Protein AF-A0A950SFK9-F1 (afdb_monomer)

Nearest PDB structures (foldseek):
  6xyn-assembly1_A-2  TM=4.451E-01  e=4.853E-01  Escherichia coli
  6yue-assembly1_A-2  TM=4.726E-01  e=2.333E+00  Escherichia coli K-12
  5jef-assembly1_A  TM=4.553E-01  e=2.582E+00  Escherichia coli K-12
  2jaa-assembly1_B  TM=2.372E-01  e=2.454E+00  Shigella flexneri
  5jeq-assembly1_A-2  TM=3.665E-01  e=7.869E+00  Escherichia coli

Solvent-accessible surface area (backbone atoms only — not comparable to full-atom values): 12191 Å² total; per-residue (Å²): 132,84,81,75,65,48,72,81,29,47,80,84,72,48,56,66,72,60,46,52,52,51,54,52,53,49,49,53,54,44,56,48,54,46,57,42,60,50,72,54,76,66,69,43,50,74,67,55,57,74,72,48,59,65,69,59,51,50,50,40,51,32,45,47,49,58,64,30,78,61,60,97,84,88,42,77,53,30,59,62,58,54,45,47,62,54,45,38,63,32,59,18,78,44,68,45,76,56,96,87,41,80,41,67,37,16,56,57,47,76,52,59,52,52,41,53,53,38,50,55,56,52,58,71,46,44,66,47,59,74,44,88,50,60,70,61,35,66,76,40,50,67,60,50,52,52,44,52,55,46,38,52,50,42,49,53,51,42,49,56,50,52,52,50,48,50,61,70,71,47,63,82,73,74,73,72,77,68,77,74,62,82,82,76,78,74,84,79,80,79,77,80,84,78,82,87,76,84,85,89,90,134

Structure (mmCIF, N/CA/C/O backbone):
data_AF-A0A950SFK9-F1
#
_entry.id   AF-A0A950SFK9-F1
#
loop_
_atom_site.group_PDB
_atom_site.id
_atom_site.type_symbol
_atom_site.label_atom_id
_atom_site.label_alt_id
_atom_site.label_comp_id
_atom_site.label_asym_id
_atom_site.label_entity_id
_atom_site.label_seq_id
_atom_site.pdbx_PDB_ins_code
_atom_site.Cartn_x
_atom_site.Cartn_y
_atom_site.Cartn_z
_atom_site.occupancy
_atom_site.B_iso_or_equiv
_atom_site.auth_seq_id
_atom_site.auth_comp_id
_atom_site.auth_asym_id
_atom_site.auth_atom_id
_atom_site.pdbx_PDB_model_num
ATOM 1 N N . MET A 1 1 ? -1.444 -24.651 -23.518 1.00 35.50 1 MET A N 1
ATOM 2 C CA . MET A 1 1 ? -0.022 -24.310 -23.717 1.00 35.50 1 MET A CA 1
ATOM 3 C C . MET A 1 1 ? 0.530 -23.923 -22.363 1.00 35.50 1 MET A C 1
ATOM 5 O O . MET A 1 1 ? -0.080 -23.099 -21.696 1.00 35.50 1 MET A O 1
ATOM 9 N N . SER A 1 2 ? 1.569 -24.610 -21.904 1.00 35.78 2 SER A N 1
ATOM 10 C CA . SER A 1 2 ? 2.204 -24.364 -20.610 1.00 35.78 2 SER A CA 1
ATOM 11 C C . SER A 1 2 ? 2.897 -23.005 -20.677 1.00 35.78 2 SER A C 1
ATOM 13 O O . SER A 1 2 ? 3.821 -22.844 -21.467 1.00 35.78 2 SER A O 1
ATOM 15 N N . VAL A 1 3 ? 2.432 -22.028 -19.898 1.00 46.56 3 VAL A N 1
ATOM 16 C CA . VAL A 1 3 ? 3.139 -20.754 -19.725 1.00 46.56 3 VAL A CA 1
ATOM 17 C C . VAL A 1 3 ? 4.444 -21.091 -19.010 1.00 46.56 3 VAL A C 1
ATOM 19 O O . VAL A 1 3 ? 4.451 -21.369 -17.812 1.00 46.56 3 VAL A O 1
ATOM 22 N N . THR A 1 4 ? 5.543 -21.188 -19.754 1.00 52.56 4 THR A N 1
ATOM 23 C CA . THR A 1 4 ? 6.879 -21.288 -19.171 1.00 52.56 4 THR A CA 1
ATOM 24 C C . THR A 1 4 ?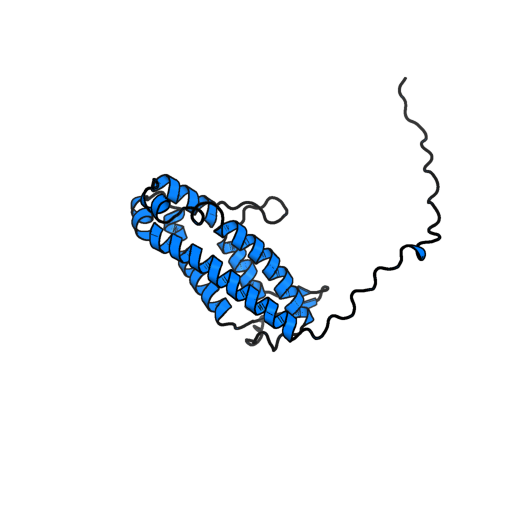 7.146 -19.970 -18.463 1.00 52.56 4 THR A C 1
ATOM 26 O O . THR A 1 4 ? 7.386 -18.963 -19.125 1.00 52.56 4 THR A O 1
ATOM 29 N N . GLN A 1 5 ? 7.040 -19.965 -17.132 1.00 55.66 5 GLN A N 1
ATOM 30 C CA . GLN A 1 5 ? 7.456 -18.826 -16.318 1.00 55.66 5 GLN A CA 1
ATOM 31 C C . GLN A 1 5 ? 8.885 -18.450 -16.712 1.00 55.66 5 GLN A C 1
ATOM 33 O O . GLN A 1 5 ? 9.773 -19.304 -16.721 1.00 55.66 5 GLN A O 1
ATOM 38 N N . SER A 1 6 ? 9.092 -17.185 -17.075 1.00 64.94 6 SER A N 1
ATOM 39 C CA . SER A 1 6 ? 10.420 -16.653 -17.371 1.00 64.94 6 SER A CA 1
ATOM 40 C C . SER A 1 6 ? 11.331 -16.842 -16.158 1.00 64.94 6 SER A C 1
ATOM 42 O O . SER A 1 6 ? 10.899 -16.604 -15.022 1.00 64.94 6 SER A O 1
ATOM 44 N N . GLU A 1 7 ? 12.580 -17.255 -16.390 1.00 74.25 7 GLU A N 1
ATOM 45 C CA . GLU A 1 7 ? 13.568 -17.398 -15.319 1.00 74.25 7 GLU A CA 1
ATOM 46 C C . GLU A 1 7 ? 13.683 -16.092 -14.511 1.00 74.25 7 GLU A C 1
ATOM 48 O O . GLU A 1 7 ? 13.577 -15.008 -15.095 1.00 74.25 7 GLU A O 1
ATOM 53 N N . PRO A 1 8 ? 13.858 -16.159 -13.177 1.00 76.94 8 PRO A N 1
ATOM 54 C CA . PRO A 1 8 ? 14.028 -14.968 -12.357 1.00 76.94 8 PRO A CA 1
ATOM 55 C C . PRO A 1 8 ? 15.239 -14.157 -12.818 1.00 76.94 8 PRO A C 1
ATOM 57 O O . PRO A 1 8 ? 16.358 -14.661 -12.855 1.00 76.94 8 PRO A O 1
ATOM 60 N N . GLN A 1 9 ? 15.003 -12.888 -13.120 1.00 76.69 9 GLN A N 1
ATOM 61 C CA . GLN A 1 9 ? 15.996 -11.939 -13.595 1.00 76.69 9 GLN A CA 1
ATOM 62 C C . GLN A 1 9 ? 16.201 -10.830 -12.567 1.00 76.69 9 GLN A C 1
ATOM 64 O O . GLN A 1 9 ? 15.279 -10.337 -11.914 1.00 76.69 9 GLN A O 1
ATOM 69 N N . THR A 1 10 ? 17.439 -10.393 -12.433 1.00 72.62 10 THR A N 1
ATOM 70 C CA . THR A 1 10 ? 17.785 -9.134 -11.786 1.00 72.62 10 THR A CA 1
ATOM 71 C C . THR A 1 10 ? 17.359 -7.958 -12.671 1.00 72.62 10 THR A C 1
ATOM 73 O O . THR A 1 10 ? 17.253 -8.070 -13.891 1.00 72.62 10 THR A O 1
ATOM 76 N N . LEU A 1 11 ? 17.175 -6.775 -12.076 1.00 70.62 11 LEU A N 1
ATOM 77 C CA . LEU A 1 11 ? 16.854 -5.546 -12.825 1.00 70.62 11 LEU A CA 1
ATOM 78 C C . LEU A 1 11 ? 17.861 -5.220 -13.946 1.00 70.62 11 LEU A C 1
ATOM 80 O O . LEU A 1 11 ? 17.518 -4.502 -14.881 1.00 70.62 11 LEU A O 1
ATOM 84 N N . SER A 1 12 ? 19.095 -5.720 -13.843 1.00 70.88 12 SER A N 1
ATOM 85 C CA . SER A 1 12 ? 20.154 -5.567 -14.844 1.00 70.88 12 SER A CA 1
ATOM 86 C C . SER A 1 12 ? 20.050 -6.453 -16.062 1.00 70.88 12 SER A C 1
ATOM 88 O O . SER A 1 12 ? 20.641 -6.123 -17.086 1.00 70.88 12 SER A O 1
ATOM 90 N N . GLU A 1 13 ? 19.305 -7.543 -15.964 1.00 75.88 13 GLU A N 1
ATOM 91 C CA . GLU A 1 13 ? 19.149 -8.502 -17.054 1.00 75.88 13 GLU A CA 1
ATOM 92 C C . GLU A 1 13 ? 17.946 -8.154 -17.944 1.00 75.88 13 GLU A C 1
ATOM 94 O O . GLU A 1 13 ? 17.847 -8.640 -19.068 1.00 75.88 13 GLU A O 1
ATOM 99 N N . VAL A 1 14 ? 17.065 -7.255 -17.484 1.00 73.19 14 VAL A N 1
ATOM 100 C CA . VAL A 1 14 ? 15.885 -6.811 -18.236 1.00 73.19 14 VAL A CA 1
ATOM 101 C C . VAL A 1 14 ? 16.282 -5.791 -19.319 1.00 73.19 14 VAL A C 1
ATOM 103 O O . VAL A 1 14 ? 16.922 -4.780 -19.002 1.00 73.19 14 VAL A O 1
ATOM 106 N N . PRO A 1 15 ? 15.867 -5.976 -20.591 1.00 78.19 15 PRO A N 1
ATOM 107 C CA . PRO A 1 15 ? 16.122 -5.008 -21.656 1.00 78.19 15 PRO A CA 1
ATOM 108 C C . PRO A 1 15 ? 15.635 -3.596 -21.302 1.00 78.19 15 PRO A C 1
ATOM 110 O O . PRO A 1 15 ? 14.523 -3.418 -20.808 1.00 78.19 15 PRO A O 1
ATOM 113 N N . PHE A 1 16 ? 16.429 -2.567 -21.619 1.00 73.88 16 PHE A N 1
ATOM 114 C CA . PHE A 1 16 ? 16.166 -1.190 -21.169 1.00 73.88 16 PHE A CA 1
ATOM 115 C C . PHE A 1 16 ? 14.778 -0.654 -21.556 1.00 73.88 16 PHE A C 1
ATOM 117 O O . PHE A 1 16 ? 14.135 -0.008 -20.738 1.00 73.88 16 PHE A O 1
ATOM 124 N N . LYS A 1 17 ? 14.288 -0.936 -22.773 1.00 76.81 17 LYS A N 1
ATOM 125 C CA . LYS A 1 17 ? 12.941 -0.514 -23.211 1.00 76.81 17 LYS A CA 1
ATOM 126 C C . LYS A 1 17 ? 11.828 -1.152 -22.374 1.00 76.81 17 LYS A C 1
ATOM 128 O O . LYS A 1 17 ? 10.861 -0.477 -22.041 1.00 76.81 17 LYS A O 1
ATOM 133 N N . VAL A 1 18 ? 11.993 -2.428 -22.026 1.00 75.38 18 VAL A N 1
ATOM 134 C CA . VAL A 1 18 ? 11.056 -3.176 -21.181 1.00 75.38 18 VAL A CA 1
ATOM 135 C C . VAL A 1 18 ? 11.091 -2.606 -19.768 1.00 75.38 18 VAL A C 1
ATOM 137 O O . VAL A 1 18 ? 10.060 -2.216 -19.233 1.00 75.38 18 VAL A O 1
ATOM 140 N N . LEU A 1 19 ? 12.295 -2.424 -19.220 1.00 75.12 19 LEU A N 1
ATOM 141 C CA . LEU A 1 19 ? 12.501 -1.813 -17.914 1.00 75.12 19 LEU A CA 1
ATOM 142 C C . LEU A 1 19 ? 11.904 -0.397 -17.828 1.00 75.12 19 LEU A C 1
ATOM 144 O O . LEU A 1 19 ? 11.279 -0.066 -16.826 1.00 75.12 19 LEU A O 1
ATOM 148 N N . ASP A 1 20 ? 12.073 0.449 -18.847 1.00 76.69 20 ASP A N 1
ATOM 149 C CA . ASP A 1 20 ? 11.558 1.825 -18.845 1.00 76.69 20 ASP A CA 1
ATOM 150 C C . ASP A 1 20 ? 10.027 1.871 -18.760 1.00 76.69 20 ASP A C 1
ATOM 152 O O . ASP A 1 20 ? 9.464 2.630 -17.965 1.00 76.69 20 ASP A O 1
ATOM 156 N N . GLU A 1 21 ? 9.361 1.011 -19.530 1.00 75.75 21 GLU A N 1
ATOM 157 C CA . GLU A 1 21 ? 7.906 0.899 -19.547 1.00 75.75 21 GLU A CA 1
ATOM 158 C C . GLU A 1 21 ? 7.370 0.289 -18.247 1.00 75.75 21 GLU A C 1
ATOM 160 O O . GLU A 1 21 ? 6.434 0.836 -17.656 1.00 75.75 21 GLU A O 1
ATOM 165 N N . THR A 1 22 ? 8.028 -0.749 -17.719 1.00 73.19 22 THR A N 1
ATOM 166 C CA . THR A 1 22 ? 7.740 -1.279 -16.382 1.00 73.19 22 THR A CA 1
ATOM 167 C C . THR A 1 22 ? 7.834 -0.154 -15.350 1.00 73.19 22 THR A C 1
ATOM 169 O O . THR A 1 22 ? 6.865 0.137 -14.653 1.00 73.19 22 THR A O 1
ATOM 172 N N . LEU A 1 23 ? 8.937 0.599 -15.305 1.00 74.88 23 LEU A N 1
ATOM 173 C CA . LEU A 1 23 ? 9.102 1.715 -14.368 1.00 74.88 23 LEU A CA 1
ATOM 174 C C . LEU A 1 23 ? 8.056 2.828 -14.537 1.00 74.88 23 LEU A C 1
ATOM 176 O O . LEU A 1 23 ? 7.680 3.465 -13.546 1.00 74.88 23 LEU A O 1
ATOM 180 N N . ARG A 1 24 ? 7.585 3.084 -15.763 1.00 76.62 24 ARG A N 1
ATOM 181 C CA . ARG A 1 24 ? 6.510 4.045 -16.043 1.00 76.62 24 ARG A CA 1
ATOM 182 C C . ARG A 1 24 ? 5.188 3.591 -15.427 1.00 76.62 24 ARG A C 1
ATOM 184 O O . ARG A 1 24 ? 4.549 4.387 -14.735 1.00 76.62 24 ARG A O 1
ATOM 191 N N . GLN A 1 25 ? 4.803 2.333 -15.630 1.00 69.50 25 GLN A N 1
ATOM 192 C CA . GLN A 1 25 ? 3.575 1.768 -15.067 1.00 69.50 25 GLN A CA 1
ATOM 193 C C . GLN A 1 25 ? 3.647 1.687 -13.542 1.00 69.50 25 GLN A C 1
ATOM 195 O O . GLN A 1 25 ? 2.759 2.196 -12.857 1.00 69.50 25 GLN A O 1
ATOM 200 N N . LEU A 1 26 ? 4.774 1.200 -13.007 1.00 72.06 26 LEU A N 1
ATOM 201 C CA . LEU A 1 26 ? 5.045 1.191 -11.574 1.00 72.06 26 LEU A CA 1
ATOM 202 C C . LEU A 1 26 ? 4.901 2.612 -10.990 1.00 72.06 26 LEU A C 1
ATOM 204 O O . LEU A 1 26 ? 4.304 2.776 -9.930 1.00 72.06 26 LEU A O 1
ATOM 208 N N . ARG A 1 27 ? 5.380 3.671 -11.666 1.00 72.94 27 ARG A N 1
ATOM 209 C CA . ARG A 1 27 ? 5.251 5.062 -11.177 1.00 72.94 27 ARG A CA 1
ATOM 210 C C . ARG A 1 27 ? 3.793 5.495 -11.028 1.00 72.94 27 ARG A C 1
ATOM 212 O O . ARG A 1 27 ? 3.489 6.165 -10.040 1.00 72.94 27 ARG A O 1
ATOM 219 N N . SER A 1 28 ? 2.923 5.138 -11.976 1.00 68.50 28 SER A N 1
ATOM 220 C CA . SER A 1 28 ? 1.483 5.398 -11.853 1.00 68.50 28 SER A CA 1
ATOM 221 C C . SER A 1 28 ? 0.949 4.681 -10.625 1.00 68.50 28 SER A C 1
ATOM 223 O O . SER A 1 28 ? 0.522 5.338 -9.682 1.00 68.50 28 SER A O 1
ATOM 225 N N . THR A 1 29 ? 1.144 3.363 -10.563 1.00 68.75 29 THR A N 1
ATOM 226 C CA . THR A 1 29 ? 0.633 2.529 -9.476 1.00 68.75 29 THR A CA 1
ATOM 227 C C . THR A 1 29 ? 1.201 2.922 -8.114 1.00 68.75 29 THR A C 1
ATOM 229 O O . THR A 1 29 ? 0.516 2.821 -7.112 1.00 68.75 29 THR A O 1
ATOM 232 N N . ARG A 1 30 ? 2.425 3.451 -8.037 1.00 72.00 30 ARG A N 1
ATOM 233 C CA . ARG A 1 30 ? 2.991 4.034 -6.812 1.00 72.00 30 ARG A CA 1
ATOM 234 C C . ARG A 1 30 ? 2.319 5.321 -6.417 1.00 72.00 30 ARG A C 1
ATOM 236 O O . ARG A 1 30 ? 2.055 5.505 -5.239 1.00 72.00 30 ARG A O 1
ATOM 243 N N . ASN A 1 31 ? 2.137 6.243 -7.354 1.00 71.06 31 ASN A N 1
ATOM 244 C CA . ASN A 1 31 ? 1.442 7.487 -7.054 1.00 71.06 31 ASN A CA 1
ATOM 245 C C . ASN A 1 31 ? 0.024 7.191 -6.595 1.00 71.06 31 ASN A C 1
ATOM 247 O O . ASN A 1 31 ? -0.436 7.831 -5.655 1.00 71.06 31 ASN A O 1
ATOM 251 N N . ASP A 1 32 ? -0.591 6.185 -7.210 1.00 70.00 32 ASP A N 1
ATOM 252 C CA . ASP A 1 32 ? -1.833 5.598 -6.768 1.00 70.00 32 ASP A CA 1
ATOM 253 C C . ASP A 1 32 ? -1.617 5.072 -5.347 1.00 70.00 32 ASP A C 1
ATOM 255 O O . ASP A 1 32 ? -2.012 5.800 -4.451 1.00 70.00 32 ASP A O 1
ATOM 259 N N . ILE A 1 33 ? -0.899 3.970 -5.080 1.00 68.06 33 ILE A N 1
ATOM 260 C CA . ILE A 1 33 ? -0.664 3.381 -3.735 1.00 68.06 33 ILE A CA 1
ATOM 261 C C . ILE A 1 33 ? -0.299 4.423 -2.649 1.00 68.06 33 ILE A C 1
ATOM 263 O O . ILE A 1 33 ? -0.789 4.351 -1.521 1.00 68.06 33 ILE A O 1
ATOM 267 N N . ILE A 1 34 ? 0.536 5.418 -2.960 1.00 64.81 34 ILE A N 1
ATOM 268 C CA . ILE A 1 34 ? 0.894 6.508 -2.041 1.00 64.81 34 ILE A CA 1
ATOM 269 C C . ILE A 1 34 ? -0.313 7.388 -1.731 1.00 64.81 34 ILE A C 1
ATOM 271 O O . ILE A 1 34 ? -0.499 7.718 -0.564 1.00 64.81 34 ILE A O 1
ATOM 275 N N . ARG A 1 35 ? -1.138 7.750 -2.720 1.00 63.81 35 ARG A N 1
ATOM 276 C CA . ARG A 1 35 ? -2.416 8.427 -2.467 1.00 63.81 35 ARG A CA 1
ATOM 277 C C . ARG A 1 35 ? -3.280 7.598 -1.498 1.00 63.81 35 ARG A C 1
ATOM 279 O O . ARG A 1 35 ? -3.767 8.181 -0.539 1.00 63.81 35 ARG A O 1
ATOM 286 N N . TYR A 1 36 ? -3.350 6.263 -1.623 1.00 61.53 36 TYR A N 1
ATOM 287 C CA . TYR A 1 36 ? -4.082 5.386 -0.669 1.00 61.53 36 TYR A CA 1
ATOM 288 C C . TYR A 1 36 ? -3.506 5.461 0.756 1.00 61.53 36 TYR A C 1
ATOM 290 O O . TYR A 1 36 ? -4.248 5.587 1.723 1.00 61.53 36 TYR A O 1
ATOM 298 N N . GLY A 1 37 ? -2.177 5.418 0.908 1.00 54.25 37 GLY A N 1
ATOM 299 C CA . GLY A 1 37 ? -1.515 5.403 2.222 1.00 54.25 37 GLY A CA 1
ATOM 300 C C . GLY A 1 37 ? -1.391 6.763 2.924 1.00 54.25 37 GLY A C 1
ATOM 301 O O . GLY A 1 37 ? -0.848 6.828 4.028 1.00 54.25 37 GLY A O 1
ATOM 302 N N . VAL A 1 38 ? -1.815 7.860 2.290 1.00 56.22 38 VAL A N 1
ATOM 303 C CA . VAL A 1 38 ? -1.648 9.230 2.806 1.00 56.22 38 VAL A CA 1
ATOM 304 C C . VAL A 1 38 ? -2.877 9.742 3.565 1.00 56.22 38 VAL A C 1
ATOM 306 O O . VAL A 1 38 ? -2.748 10.750 4.252 1.00 56.22 38 VAL A O 1
ATOM 309 N N . TRP A 1 39 ? -4.053 9.108 3.507 1.00 64.12 39 TRP A N 1
ATOM 310 C CA . TRP A 1 39 ? -5.252 9.946 3.611 1.00 64.12 39 TRP A CA 1
ATOM 311 C C . TRP A 1 39 ? -5.792 10.307 4.992 1.00 64.12 39 TRP A C 1
ATOM 313 O O . TRP A 1 39 ? -6.076 11.484 5.190 1.00 64.12 39 TRP A O 1
ATOM 323 N N . ASN A 1 40 ? -5.872 9.414 5.975 1.00 64.56 40 ASN A N 1
ATOM 324 C CA . ASN A 1 40 ? -6.308 9.850 7.311 1.00 64.56 40 ASN A CA 1
ATOM 325 C C . ASN A 1 40 ? -5.408 9.324 8.420 1.00 64.56 40 ASN A C 1
ATOM 327 O O . ASN A 1 40 ? -4.898 10.095 9.229 1.00 64.56 40 ASN A O 1
ATOM 331 N N . THR A 1 41 ? -5.121 8.026 8.426 1.00 69.19 41 THR A N 1
ATOM 332 C CA . THR A 1 41 ? -4.388 7.389 9.537 1.00 69.19 41 THR A CA 1
ATOM 333 C C . THR A 1 41 ? -2.909 7.781 9.639 1.00 69.19 41 THR A C 1
ATOM 335 O O . THR A 1 41 ? -2.328 7.745 10.727 1.00 69.19 41 THR A O 1
ATOM 338 N N . ARG A 1 42 ? -2.293 8.170 8.516 1.00 68.00 42 ARG A N 1
ATOM 339 C CA . ARG A 1 42 ? -0.893 8.615 8.439 1.00 68.00 42 ARG A CA 1
ATOM 340 C C . ARG A 1 42 ? -0.694 10.081 8.842 1.00 68.00 42 ARG A C 1
ATOM 342 O O . ARG A 1 42 ? 0.402 10.423 9.276 1.00 68.00 42 ARG A O 1
ATOM 349 N N . ASN A 1 43 ? -1.724 10.915 8.698 1.00 73.50 43 ASN A N 1
ATOM 350 C CA . ASN A 1 43 ? -1.666 12.334 9.067 1.00 73.50 43 ASN A CA 1
ATOM 351 C C . ASN A 1 43 ? -1.933 12.559 10.554 1.00 73.50 43 ASN A C 1
ATOM 353 O O . ASN A 1 43 ? -1.564 13.604 11.074 1.00 73.50 43 ASN A O 1
ATOM 357 N N . LEU A 1 44 ? -2.528 11.574 11.234 1.00 81.75 44 LEU A N 1
ATOM 358 C CA . LEU A 1 44 ? -2.626 11.590 12.685 1.00 81.75 44 LEU A CA 1
ATOM 359 C C . LEU A 1 44 ? -1.227 11.471 13.286 1.00 81.75 44 LEU A C 1
ATOM 361 O O . LEU A 1 44 ? -0.498 10.500 13.029 1.00 81.75 44 LEU A O 1
ATOM 365 N N . THR A 1 45 ? -0.887 12.433 14.134 1.00 86.75 45 THR A N 1
ATOM 366 C CA . THR A 1 45 ? 0.225 12.317 15.074 1.00 86.75 45 THR A CA 1
ATOM 367 C C . THR A 1 45 ? 0.014 11.113 15.996 1.00 86.75 45 THR A C 1
ATOM 369 O O . THR A 1 45 ? -1.080 10.551 16.102 1.00 86.75 45 THR A O 1
ATOM 372 N N . ASP A 1 46 ? 1.079 10.670 16.665 1.00 87.31 46 ASP A N 1
ATOM 373 C CA . ASP A 1 46 ? 0.967 9.556 17.610 1.00 87.31 46 ASP A CA 1
ATOM 374 C C . ASP A 1 46 ? 0.004 9.873 18.760 1.00 87.31 46 ASP A C 1
ATOM 376 O O . ASP A 1 46 ? -0.761 9.003 19.169 1.00 87.31 46 ASP A O 1
ATOM 380 N N . GLU A 1 47 ? -0.011 11.121 19.226 1.00 89.38 47 GLU A N 1
ATOM 381 C CA . GLU A 1 47 ? -0.930 11.600 20.257 1.00 89.38 47 GLU A CA 1
ATOM 382 C C . GLU A 1 47 ? -2.384 11.570 19.770 1.00 89.38 47 GLU A C 1
ATOM 384 O O . GLU A 1 47 ? -3.231 10.929 20.395 1.00 89.38 47 GLU A O 1
ATOM 389 N N . GLU A 1 48 ? -2.670 12.141 18.597 1.00 90.19 48 GLU A N 1
ATOM 390 C CA . GLU A 1 48 ? -4.018 12.112 18.015 1.00 90.19 48 GLU A CA 1
ATOM 391 C C . GLU A 1 48 ? -4.506 10.683 17.765 1.00 90.19 48 GLU A C 1
ATOM 393 O O . GLU A 1 48 ? -5.664 10.372 18.025 1.00 90.19 48 GLU A O 1
ATOM 398 N N . PHE A 1 49 ? -3.634 9.785 17.298 1.00 90.62 49 PHE A N 1
ATOM 399 C CA . PHE A 1 49 ? -4.000 8.385 17.090 1.00 90.62 49 PHE A CA 1
ATOM 400 C C . PHE A 1 49 ? -4.329 7.666 18.405 1.00 90.62 49 PHE A C 1
ATOM 402 O O . PHE A 1 49 ? -5.240 6.839 18.442 1.00 90.62 49 PHE A O 1
ATOM 409 N N . ASN A 1 50 ? -3.595 7.960 19.481 1.00 88.44 50 ASN A N 1
ATOM 410 C CA . ASN A 1 50 ? -3.811 7.339 20.789 1.00 88.44 50 ASN A CA 1
ATOM 411 C C . ASN A 1 50 ? -5.101 7.810 21.466 1.00 88.44 50 ASN A C 1
ATOM 413 O O . ASN A 1 50 ? -5.709 7.033 22.201 1.00 88.44 50 ASN A O 1
ATOM 417 N N . HIS A 1 51 ? -5.517 9.050 21.207 1.00 91.31 51 HIS A N 1
ATOM 418 C CA . HIS A 1 51 ? -6.716 9.647 21.798 1.00 91.31 51 HIS A CA 1
ATOM 419 C C . HIS A 1 51 ? -7.949 9.612 20.884 1.00 91.31 51 HIS A C 1
ATOM 421 O O . HIS A 1 51 ? -9.045 9.963 21.321 1.00 91.31 51 HIS A O 1
ATOM 427 N N . ALA A 1 52 ? -7.802 9.186 19.629 1.00 88.69 52 ALA A N 1
ATOM 428 C CA . ALA A 1 52 ? -8.913 9.079 18.696 1.00 88.69 52 ALA A CA 1
ATOM 429 C C . ALA A 1 52 ? -9.882 7.942 19.057 1.00 88.69 52 ALA A C 1
ATOM 431 O O . ALA A 1 52 ? -9.488 6.857 19.483 1.00 88.69 52 ALA A O 1
ATOM 432 N N . ASP A 1 53 ? -11.165 8.192 18.796 1.00 93.44 53 ASP A N 1
ATOM 433 C CA . ASP A 1 53 ? -12.225 7.192 18.880 1.00 93.44 53 ASP A CA 1
ATOM 434 C C . ASP A 1 53 ? -11.938 6.001 17.943 1.00 93.44 53 ASP A C 1
ATOM 436 O O . ASP A 1 53 ? -11.700 6.168 16.743 1.00 93.44 53 ASP A O 1
ATOM 440 N N . ASP A 1 54 ? -11.980 4.781 18.485 1.00 93.62 54 ASP A N 1
ATOM 441 C CA . ASP A 1 54 ? -11.634 3.566 17.742 1.00 93.62 54 ASP A CA 1
ATOM 442 C C . ASP A 1 54 ? -12.577 3.274 16.575 1.00 93.62 54 ASP A C 1
ATOM 444 O O . ASP A 1 54 ? -12.150 2.724 15.560 1.00 93.62 54 ASP A O 1
ATOM 448 N N . ARG A 1 55 ? -13.855 3.644 16.683 1.00 94.06 55 ARG A N 1
ATOM 449 C CA . ARG A 1 55 ? -14.832 3.456 15.606 1.00 94.06 55 ARG A CA 1
ATOM 450 C C . ARG A 1 55 ? -14.531 4.404 14.452 1.00 94.06 55 ARG A C 1
ATOM 452 O O . ARG A 1 55 ? -14.619 4.007 13.290 1.00 94.06 55 ARG A O 1
ATOM 459 N N . LYS A 1 56 ? -14.111 5.630 14.769 1.00 91.62 56 LYS A N 1
ATOM 460 C CA . LYS A 1 56 ? -13.618 6.599 13.784 1.00 91.62 56 LYS A CA 1
ATOM 461 C C . LYS A 1 56 ? -12.326 6.113 13.119 1.00 91.62 56 LYS A C 1
ATOM 463 O O . LYS A 1 56 ? -12.232 6.146 11.894 1.00 91.62 56 LYS A O 1
ATOM 468 N N . LEU A 1 57 ? -11.370 5.596 13.896 1.00 91.44 57 LEU A N 1
ATOM 469 C CA . LEU A 1 57 ? -10.135 5.006 13.365 1.00 91.44 57 LEU A CA 1
ATOM 470 C C . LEU A 1 57 ? -10.407 3.800 12.458 1.00 91.44 57 LEU A C 1
ATOM 472 O O . LEU A 1 57 ? -9.803 3.695 11.391 1.00 91.44 57 LEU A O 1
ATOM 476 N N . LEU A 1 58 ? -11.324 2.911 12.847 1.00 92.00 58 LEU A N 1
ATOM 477 C CA . LEU A 1 58 ? -11.754 1.788 12.016 1.00 92.00 58 LEU A CA 1
ATOM 478 C C . LEU A 1 58 ? -12.342 2.283 10.690 1.00 92.00 58 LEU A C 1
ATOM 480 O O . LEU A 1 58 ? -11.979 1.767 9.635 1.00 92.00 58 LEU A O 1
ATOM 484 N N . GLY A 1 59 ? -13.190 3.316 10.734 1.00 89.56 59 GLY A N 1
ATOM 485 C CA . GLY A 1 59 ? -13.719 3.980 9.541 1.00 89.56 59 GLY A CA 1
ATOM 486 C C . GLY A 1 59 ? -12.614 4.495 8.616 1.00 89.56 59 GLY A C 1
ATOM 487 O O . GLY A 1 59 ? -12.651 4.224 7.418 1.00 89.56 59 GLY A O 1
ATOM 488 N N . TYR A 1 60 ? -11.585 5.143 9.167 1.00 88.06 60 TYR A N 1
ATOM 489 C CA . TYR A 1 60 ? -10.432 5.594 8.385 1.00 88.06 60 TYR A CA 1
ATOM 490 C C . TYR A 1 60 ? -9.666 4.445 7.739 1.00 88.06 60 TYR A C 1
ATOM 492 O O . TYR A 1 60 ? -9.378 4.515 6.551 1.00 88.06 60 TYR A O 1
ATOM 500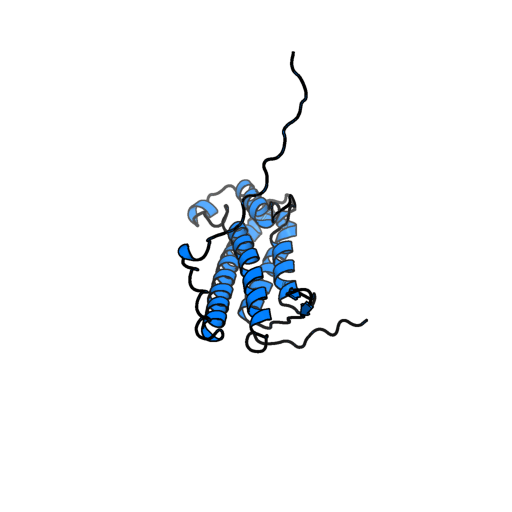 N N . PHE A 1 61 ? -9.381 3.360 8.463 1.00 88.38 61 PHE A N 1
ATOM 501 C CA . PHE A 1 61 ? -8.707 2.209 7.856 1.00 88.38 61 PHE A CA 1
ATOM 502 C C . PHE A 1 61 ? -9.555 1.518 6.788 1.00 88.38 61 PHE A C 1
ATOM 504 O O . PHE A 1 61 ? -9.009 1.092 5.775 1.00 88.38 61 PHE A O 1
ATOM 511 N N . ARG A 1 62 ? -10.876 1.410 6.979 1.00 88.12 62 ARG A N 1
ATOM 512 C CA . ARG A 1 62 ? -11.786 0.884 5.950 1.00 88.12 62 ARG A CA 1
ATOM 513 C C . ARG A 1 62 ? -11.759 1.759 4.702 1.00 88.12 62 ARG A C 1
ATOM 515 O O . ARG A 1 62 ? -11.611 1.239 3.602 1.00 88.12 62 ARG A O 1
ATOM 522 N N . GLN A 1 63 ? -11.839 3.072 4.870 1.00 82.00 63 GLN A N 1
ATOM 523 C CA . GLN A 1 63 ? -11.781 4.007 3.755 1.00 82.00 63 GLN A CA 1
ATOM 524 C C . GLN A 1 63 ? -10.433 3.940 3.020 1.00 82.00 63 GLN A C 1
ATOM 526 O O . GLN A 1 63 ? -10.403 3.794 1.797 1.00 82.00 63 GLN A O 1
ATOM 531 N N . ASP A 1 64 ? -9.332 4.003 3.773 1.00 80.12 64 ASP A N 1
ATOM 532 C CA . ASP A 1 64 ? -7.966 4.032 3.245 1.00 80.12 64 ASP A CA 1
ATOM 533 C C . ASP A 1 64 ? -7.587 2.694 2.562 1.00 80.12 64 ASP A C 1
ATOM 535 O O . ASP A 1 64 ? -6.841 2.701 1.584 1.00 80.12 64 ASP A O 1
ATOM 539 N N . LEU A 1 65 ? -8.088 1.544 3.046 1.00 81.88 65 LEU A N 1
ATOM 540 C CA . LEU A 1 65 ? -7.648 0.209 2.594 1.00 81.88 65 LEU A CA 1
ATOM 541 C C . LEU A 1 65 ? -8.678 -0.587 1.777 1.00 81.88 65 LEU A C 1
ATOM 543 O O . LEU A 1 65 ? -8.266 -1.455 1.009 1.00 81.88 65 LEU A O 1
ATOM 547 N N . LEU A 1 66 ? -9.983 -0.345 1.949 1.00 80.94 66 LEU A N 1
ATOM 548 C CA . LEU A 1 66 ? -11.062 -1.124 1.315 1.00 80.94 66 LEU A CA 1
ATOM 549 C C . LEU A 1 66 ? -11.913 -0.305 0.339 1.00 80.94 66 LEU A C 1
ATOM 551 O O . LEU A 1 66 ? -12.326 -0.824 -0.694 1.00 80.94 66 LEU A O 1
ATOM 555 N N . GLU A 1 67 ? -12.234 0.948 0.667 1.00 73.31 67 GLU A N 1
ATOM 556 C CA . GLU A 1 67 ? -13.248 1.727 -0.063 1.00 73.31 67 GLU A CA 1
ATOM 557 C C . GLU A 1 67 ? -12.664 2.732 -1.050 1.00 73.31 67 GLU A C 1
ATOM 559 O O . GLU A 1 67 ? -13.190 3.835 -1.238 1.00 73.31 67 GLU A O 1
ATOM 564 N N . THR A 1 68 ? -11.569 2.383 -1.710 1.00 60.19 68 THR 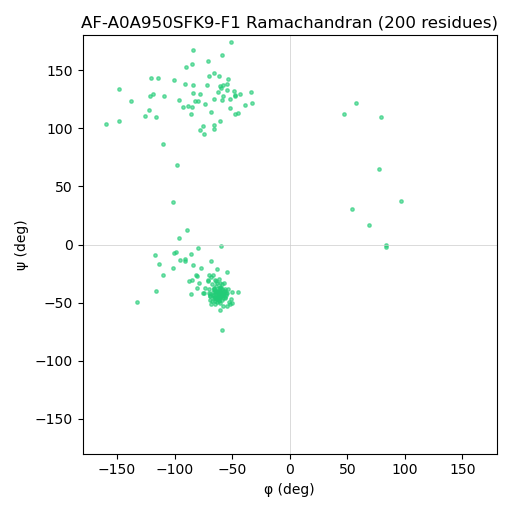A N 1
ATOM 565 C CA . THR A 1 68 ? -10.912 3.370 -2.548 1.00 60.19 68 THR A CA 1
ATOM 566 C C . THR A 1 68 ? -11.528 3.471 -3.945 1.00 60.19 68 THR A C 1
ATOM 568 O O . THR A 1 68 ? -11.909 2.491 -4.596 1.00 60.19 68 THR A O 1
ATOM 571 N N . ARG A 1 69 ? -11.675 4.722 -4.398 1.00 56.22 69 ARG A N 1
ATOM 572 C CA . ARG A 1 69 ? -12.296 5.099 -5.668 1.00 56.22 69 ARG A CA 1
ATOM 573 C C . ARG A 1 69 ? -11.242 5.619 -6.661 1.00 56.22 69 ARG A C 1
ATOM 575 O O . ARG A 1 69 ? -10.549 6.583 -6.358 1.00 56.22 69 ARG A O 1
ATOM 582 N N . PHE A 1 70 ? -11.271 5.023 -7.861 1.00 51.38 70 PHE A N 1
ATOM 583 C CA . PHE A 1 70 ? -10.674 5.406 -9.155 1.00 51.38 70 PHE A CA 1
ATOM 584 C C . PHE A 1 70 ? -9.179 5.149 -9.423 1.00 51.38 70 PHE A C 1
ATOM 586 O O . PHE A 1 70 ? -8.314 5.924 -9.036 1.00 51.38 70 PHE A O 1
ATOM 593 N N . LEU A 1 71 ? -8.933 4.187 -10.321 1.00 48.56 71 LEU A N 1
ATOM 594 C CA . LEU A 1 71 ? -8.141 4.424 -11.536 1.00 48.56 71 LEU A CA 1
ATOM 595 C C . LEU A 1 71 ? -9.116 4.869 -12.638 1.00 48.56 71 LEU A C 1
ATOM 597 O O . LEU A 1 71 ? -10.300 4.535 -12.558 1.00 48.56 71 LEU A O 1
ATOM 601 N N . SER A 1 72 ? -8.671 5.651 -13.627 1.00 41.59 72 SER A N 1
ATOM 602 C CA . SER A 1 72 ? -9.513 6.192 -14.713 1.00 41.59 72 SER A CA 1
ATOM 603 C C . SER A 1 72 ? -10.648 5.229 -15.129 1.00 41.59 72 SER A C 1
ATOM 605 O O . SER A 1 72 ? -10.352 4.063 -15.396 1.00 41.59 72 SER A O 1
ATOM 607 N N . LYS A 1 73 ? -11.904 5.716 -15.232 1.00 48.84 73 LYS A N 1
ATOM 608 C CA . LYS A 1 73 ? -13.138 4.993 -15.666 1.00 48.84 73 LYS A CA 1
ATOM 609 C C . LYS A 1 73 ? -14.086 4.397 -14.592 1.00 48.84 73 LYS A C 1
ATOM 611 O O . LYS A 1 73 ? -14.678 3.349 -14.830 1.00 48.84 73 LYS A O 1
ATOM 616 N N . GLY A 1 74 ? -14.325 5.028 -13.439 1.00 53.72 74 GLY A N 1
ATOM 617 C CA . GLY A 1 74 ? -15.520 4.668 -12.633 1.00 53.72 74 GLY A CA 1
ATOM 618 C C . GLY A 1 74 ? -15.410 3.463 -11.698 1.00 53.72 74 GLY A C 1
ATOM 619 O O . GLY A 1 74 ? -16.381 3.166 -11.005 1.00 53.72 74 GLY A O 1
ATOM 620 N N . ARG A 1 75 ? -14.278 2.747 -11.663 1.00 58.06 75 ARG A N 1
ATOM 621 C CA . ARG A 1 75 ? -14.164 1.48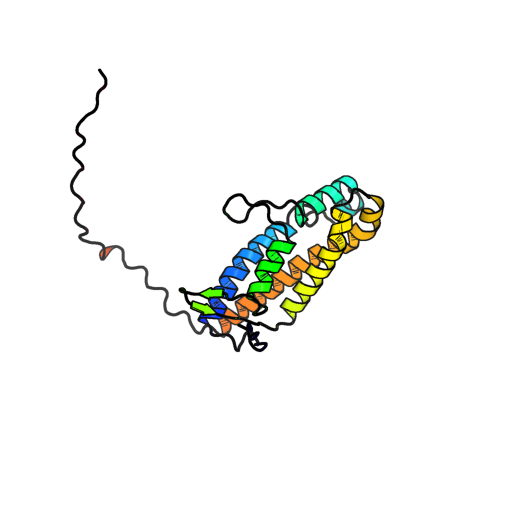0 -10.920 1.00 58.06 75 ARG A CA 1
ATOM 622 C C . ARG A 1 75 ? -13.681 1.691 -9.479 1.00 58.06 75 ARG A C 1
ATOM 624 O O . ARG A 1 75 ? -12.770 2.482 -9.227 1.00 58.06 75 ARG A O 1
ATOM 631 N N . LYS A 1 76 ? -14.300 0.965 -8.540 1.00 63.84 76 LYS A N 1
ATOM 632 C CA . LYS A 1 76 ? -13.820 0.815 -7.156 1.00 63.84 76 LYS A CA 1
ATOM 633 C C . LYS A 1 76 ? -12.707 -0.228 -7.155 1.00 63.84 76 LYS A C 1
ATOM 635 O O . LYS A 1 76 ? -12.931 -1.327 -7.656 1.00 63.84 76 LYS A O 1
ATOM 640 N N . ILE A 1 77 ? -11.533 0.144 -6.659 1.00 69.31 77 ILE A N 1
ATOM 641 C CA . ILE A 1 77 ? -10.343 -0.709 -6.641 1.00 69.31 77 ILE A CA 1
ATOM 642 C C . ILE A 1 77 ? -9.685 -0.515 -5.280 1.00 69.31 77 ILE A C 1
ATOM 644 O O . ILE A 1 77 ? -9.390 0.624 -4.909 1.00 69.31 77 ILE A O 1
ATOM 648 N N . ASP A 1 78 ? -9.485 -1.604 -4.542 1.00 74.12 78 ASP A N 1
ATOM 649 C CA . ASP A 1 78 ? -8.824 -1.566 -3.236 1.00 74.12 78 ASP A CA 1
ATOM 650 C C . ASP A 1 78 ? -7.285 -1.610 -3.354 1.00 74.12 78 ASP A C 1
ATOM 652 O O . ASP A 1 78 ? -6.718 -1.881 -4.419 1.00 74.12 78 ASP A O 1
ATOM 656 N N . LEU A 1 79 ? -6.585 -1.321 -2.249 1.00 74.69 79 LEU A N 1
ATOM 657 C CA . LEU A 1 79 ? -5.116 -1.299 -2.205 1.00 74.69 79 LEU A CA 1
ATOM 658 C C . LEU A 1 79 ? -4.491 -2.637 -2.636 1.00 74.69 79 LEU A C 1
ATOM 660 O O . LEU A 1 79 ? -3.401 -2.666 -3.208 1.00 74.69 79 LEU A O 1
ATOM 664 N N . ILE A 1 80 ? -5.164 -3.747 -2.343 1.00 76.56 80 ILE A N 1
ATOM 665 C CA . ILE A 1 80 ? -4.659 -5.088 -2.616 1.00 76.56 80 ILE A CA 1
ATOM 666 C C . ILE A 1 80 ? -4.752 -5.413 -4.098 1.00 76.56 80 ILE A C 1
ATOM 668 O O . ILE A 1 80 ? -3.804 -5.952 -4.658 1.00 76.56 80 ILE A O 1
ATOM 672 N N . GLN A 1 81 ? -5.848 -5.043 -4.750 1.00 77.00 81 GLN A N 1
ATOM 673 C CA . GLN A 1 81 ? -5.998 -5.201 -6.193 1.00 77.00 81 GLN A CA 1
ATOM 674 C C . GLN A 1 81 ? -4.928 -4.415 -6.957 1.00 77.00 81 GLN A C 1
ATOM 676 O O . GLN A 1 81 ? -4.340 -4.938 -7.898 1.00 77.00 81 GLN A O 1
ATOM 681 N N . LEU A 1 82 ? -4.611 -3.197 -6.512 1.00 76.00 82 LEU A N 1
ATOM 682 C CA . LEU A 1 82 ? -3.522 -2.405 -7.096 1.00 76.00 82 LEU A CA 1
ATOM 683 C C . LEU A 1 82 ? -2.159 -3.032 -6.875 1.00 76.00 82 LEU A C 1
ATOM 685 O O . LEU A 1 82 ? -1.306 -2.961 -7.756 1.00 76.00 82 LEU A O 1
ATOM 689 N N . TRP A 1 83 ? -1.946 -3.619 -5.697 1.00 77.56 83 TRP A N 1
ATOM 690 C CA . TRP A 1 83 ? -0.728 -4.366 -5.442 1.00 77.56 83 TRP A CA 1
ATOM 691 C C . TRP A 1 83 ? -0.614 -5.574 -6.363 1.00 77.56 83 TRP A C 1
ATOM 693 O O . TRP A 1 83 ? 0.449 -5.778 -6.930 1.00 77.56 83 TRP A O 1
ATOM 703 N N . HIS A 1 84 ? -1.680 -6.353 -6.536 1.00 79.19 84 HIS A N 1
ATOM 704 C CA . HIS A 1 84 ? -1.646 -7.488 -7.453 1.00 79.19 84 HIS A CA 1
ATOM 705 C C . HIS A 1 84 ? -1.311 -7.027 -8.867 1.00 79.19 84 HIS A C 1
ATOM 707 O O . HIS A 1 84 ? -0.326 -7.492 -9.416 1.00 79.19 84 HIS A O 1
ATOM 713 N N . TRP A 1 85 ? -1.967 -5.980 -9.372 1.00 76.50 85 TRP A N 1
ATOM 714 C CA . TRP A 1 85 ? -1.604 -5.404 -10.669 1.00 76.50 85 TRP A CA 1
ATOM 715 C C . TRP A 1 85 ? -0.163 -4.908 -10.735 1.00 76.50 85 TRP A C 1
ATOM 717 O O . TRP A 1 85 ? 0.449 -4.972 -11.788 1.00 76.50 85 TRP A O 1
ATOM 727 N N . PHE A 1 86 ? 0.395 -4.397 -9.641 1.00 75.50 86 PHE A N 1
ATOM 728 C CA . PHE A 1 86 ? 1.805 -4.024 -9.577 1.00 75.50 86 PHE A CA 1
ATOM 729 C C . PHE A 1 86 ? 2.732 -5.249 -9.614 1.00 75.50 86 PHE A C 1
ATOM 731 O O . PHE A 1 86 ? 3.764 -5.219 -10.280 1.00 75.50 86 PHE A O 1
ATOM 738 N N . ASP A 1 87 ? 2.388 -6.302 -8.877 1.00 77.94 87 ASP A N 1
ATOM 739 C CA . ASP A 1 87 ? 3.206 -7.499 -8.694 1.00 77.94 87 ASP A CA 1
ATOM 740 C C . ASP A 1 87 ? 3.130 -8.445 -9.900 1.00 77.94 87 ASP A C 1
ATOM 742 O 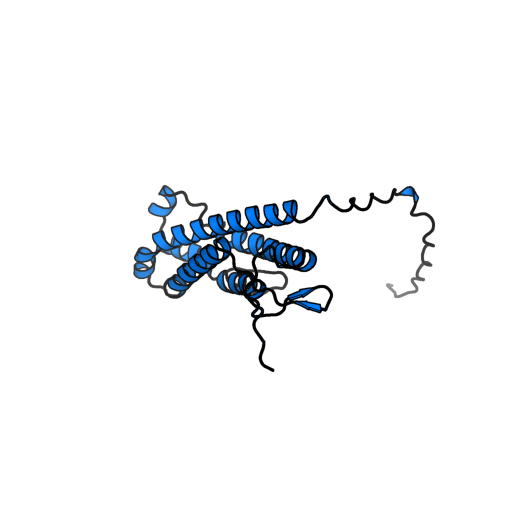O . ASP A 1 87 ? 4.133 -9.048 -10.276 1.00 77.94 87 ASP A O 1
ATOM 746 N N . ASP A 1 88 ? 1.984 -8.517 -10.574 1.00 76.62 88 ASP A N 1
ATOM 747 C CA . ASP A 1 88 ? 1.779 -9.305 -11.795 1.00 76.62 88 ASP A CA 1
ATOM 748 C C . ASP A 1 88 ? 2.748 -8.855 -12.901 1.00 76.62 88 ASP A C 1
ATOM 750 O O . ASP A 1 88 ? 3.366 -9.684 -13.566 1.00 76.62 88 ASP A O 1
ATOM 754 N N . GLN A 1 89 ? 2.999 -7.543 -13.000 1.00 71.06 89 GLN A N 1
ATOM 755 C CA . GLN A 1 89 ? 3.970 -6.952 -13.935 1.00 71.06 89 GLN A CA 1
ATOM 756 C C . GLN A 1 89 ? 5.431 -7.301 -13.599 1.00 71.06 89 GLN A C 1
ATOM 758 O O . GLN A 1 89 ? 6.325 -7.067 -14.408 1.00 71.06 89 GLN A O 1
ATOM 763 N N . MET A 1 90 ? 5.694 -7.814 -12.394 1.00 73.06 90 MET A N 1
ATOM 764 C CA . MET A 1 90 ? 7.040 -8.057 -11.867 1.00 73.06 90 MET A CA 1
ATOM 765 C C . MET A 1 90 ? 7.331 -9.536 -11.589 1.00 73.06 90 MET A C 1
ATOM 767 O O . MET A 1 90 ? 8.470 -9.872 -11.275 1.00 73.06 90 MET A O 1
ATOM 771 N N . THR A 1 91 ? 6.331 -10.416 -11.657 1.00 73.31 91 THR A N 1
ATOM 772 C CA . THR A 1 91 ? 6.448 -11.852 -11.333 1.00 73.31 91 THR A CA 1
ATOM 773 C C . THR A 1 91 ? 6.570 -12.746 -12.566 1.00 73.31 91 THR A C 1
ATOM 775 O O . THR A 1 91 ? 6.820 -13.941 -12.434 1.00 73.31 91 THR A O 1
ATOM 778 N N . GLY A 1 92 ? 6.415 -12.187 -13.769 1.00 70.38 92 GLY A N 1
ATOM 779 C CA . GLY A 1 92 ? 6.427 -12.934 -15.030 1.00 70.38 92 GLY A CA 1
ATOM 780 C C . GLY A 1 92 ? 5.213 -13.847 -15.198 1.00 70.38 92 GLY A C 1
ATOM 781 O O . GLY A 1 92 ? 5.254 -14.770 -16.010 1.00 70.38 92 GLY A O 1
ATOM 782 N N . THR A 1 93 ? 4.158 -13.618 -14.410 1.00 72.19 93 THR A N 1
ATOM 783 C CA . THR A 1 93 ? 2.926 -14.418 -14.425 1.00 72.19 93 THR A CA 1
ATOM 784 C C . THR A 1 93 ? 2.007 -13.993 -15.568 1.00 72.19 93 THR A C 1
ATOM 786 O O . THR A 1 93 ? 1.396 -14.845 -16.209 1.00 72.19 93 THR A O 1
ATOM 789 N N . GLU A 1 94 ? 1.955 -12.690 -15.857 1.00 70.44 94 GLU A N 1
ATOM 790 C CA . GLU A 1 94 ? 1.207 -12.121 -16.977 1.00 70.44 94 GLU A CA 1
ATOM 791 C C . GLU A 1 94 ? 2.145 -11.367 -17.934 1.00 70.44 94 GLU A C 1
ATOM 793 O O . GLU A 1 94 ? 3.099 -10.724 -17.479 1.00 70.44 94 GLU A O 1
ATOM 798 N N . PRO A 1 95 ? 1.905 -11.430 -19.257 1.00 73.31 95 PRO A N 1
ATOM 799 C CA . PRO A 1 95 ? 2.681 -10.660 -20.215 1.00 73.31 95 PRO A CA 1
ATOM 800 C C . PRO A 1 95 ? 2.340 -9.169 -20.137 1.00 73.31 95 PRO A C 1
ATOM 802 O O . PRO A 1 95 ? 1.177 -8.763 -20.108 1.00 73.31 95 PRO A O 1
ATOM 805 N N . MET A 1 96 ? 3.373 -8.335 -20.189 1.00 74.12 96 MET A N 1
ATOM 806 C CA . MET A 1 96 ? 3.248 -6.905 -20.439 1.00 74.12 96 MET A CA 1
ATOM 807 C C . MET A 1 96 ? 3.168 -6.655 -21.943 1.00 74.12 96 MET A C 1
ATOM 809 O O . MET A 1 96 ? 4.032 -7.113 -22.688 1.00 74.12 96 MET A O 1
ATOM 813 N N . LEU A 1 97 ? 2.184 -5.877 -22.395 1.00 73.31 97 LEU A N 1
ATOM 814 C CA . LEU A 1 97 ? 2.127 -5.423 -23.786 1.00 73.31 97 LEU A CA 1
ATOM 815 C C . LEU A 1 97 ? 2.956 -4.149 -23.959 1.00 73.31 97 LEU A C 1
ATOM 817 O O . LEU A 1 97 ? 2.587 -3.088 -23.451 1.00 73.31 97 LEU A O 1
ATOM 821 N N . ILE A 1 98 ? 4.055 -4.240 -24.706 1.00 73.19 98 ILE A N 1
ATOM 822 C CA . ILE A 1 98 ? 4.929 -3.108 -25.027 1.00 73.19 98 ILE A CA 1
ATOM 823 C C . ILE A 1 98 ? 5.005 -3.002 -26.546 1.00 73.19 98 ILE A C 1
ATOM 825 O O . ILE A 1 98 ? 5.474 -3.910 -27.217 1.00 73.19 98 ILE A O 1
ATOM 829 N N . ASN A 1 99 ? 4.506 -1.897 -27.108 1.00 77.62 99 ASN A N 1
ATOM 830 C CA . ASN A 1 99 ? 4.405 -1.687 -28.563 1.00 77.62 99 ASN A CA 1
ATOM 831 C C . ASN A 1 99 ? 3.655 -2.804 -29.322 1.00 77.62 99 ASN A C 1
ATOM 833 O O . ASN A 1 99 ? 3.939 -3.054 -30.488 1.00 77.62 99 ASN A O 1
ATOM 837 N N . GLY A 1 100 ? 2.687 -3.456 -28.671 1.00 77.75 100 GLY A N 1
ATOM 838 C CA . GLY A 1 100 ? 1.921 -4.559 -29.261 1.00 77.75 100 GLY A CA 1
ATOM 839 C C . GLY A 1 100 ? 2.602 -5.928 -29.170 1.00 77.75 100 GLY A C 1
ATOM 840 O O . GLY A 1 100 ? 2.005 -6.910 -29.598 1.00 77.75 100 GLY A O 1
ATOM 841 N N . GLU A 1 101 ? 3.798 -6.005 -28.584 1.00 79.06 101 GLU A N 1
ATOM 842 C CA . GLU A 1 101 ? 4.514 -7.255 -28.324 1.00 79.06 101 GLU A CA 1
ATOM 843 C C . GLU A 1 101 ? 4.351 -7.678 -26.857 1.00 79.06 101 GLU A C 1
ATOM 845 O O . GLU A 1 101 ? 4.349 -6.842 -25.948 1.00 79.06 101 GLU A O 1
ATOM 850 N N . GLU A 1 102 ? 4.202 -8.983 -26.625 1.00 82.06 102 GLU A N 1
ATOM 851 C CA . GLU A 1 102 ? 4.116 -9.572 -25.287 1.00 82.06 102 GLU A CA 1
ATOM 852 C C . GLU A 1 102 ? 5.514 -9.783 -24.693 1.00 82.06 102 GLU A C 1
ATOM 854 O O . GLU A 1 102 ? 6.352 -10.488 -25.258 1.00 82.06 102 GLU A O 1
ATOM 859 N N . HIS A 1 103 ? 5.754 -9.210 -23.514 1.00 76.38 103 HIS A N 1
ATOM 860 C CA . HIS A 1 103 ? 6.988 -9.379 -22.753 1.00 76.38 103 HIS A CA 1
ATOM 861 C C . HIS A 1 103 ? 6.707 -9.956 -21.368 1.00 76.38 103 HIS A C 1
ATOM 863 O O . HIS A 1 103 ? 5.927 -9.399 -20.599 1.00 76.38 103 HIS A O 1
ATOM 869 N N . PHE A 1 104 ? 7.403 -11.033 -21.013 1.00 77.69 104 PHE A N 1
ATOM 870 C CA . PHE A 1 104 ? 7.360 -11.616 -19.673 1.00 77.69 104 PHE A CA 1
ATOM 871 C C . PHE A 1 104 ? 8.537 -11.096 -18.854 1.00 77.69 104 PHE A C 1
ATOM 873 O O . PHE A 1 104 ? 9.689 -11.218 -19.274 1.00 77.69 104 PHE A O 1
ATOM 880 N N . VAL A 1 105 ? 8.247 -10.502 -17.696 1.00 74.62 105 VAL A N 1
ATOM 881 C CA . VAL A 1 105 ? 9.263 -9.910 -16.821 1.00 74.62 105 VAL A CA 1
ATOM 882 C C . VAL A 1 105 ? 9.134 -10.502 -15.425 1.00 74.62 105 VAL A C 1
ATOM 884 O O . VAL A 1 105 ? 8.178 -10.217 -14.711 1.00 74.62 105 VAL A O 1
ATOM 887 N N . ASN A 1 106 ? 10.119 -11.303 -15.019 1.00 79.56 106 ASN A N 1
ATOM 888 C CA . ASN A 1 106 ? 10.204 -11.859 -13.671 1.00 79.56 106 ASN A CA 1
ATOM 889 C C . ASN A 1 106 ? 11.363 -11.205 -12.918 1.00 79.56 106 ASN A C 1
ATOM 891 O O . ASN A 1 106 ? 12.485 -11.702 -12.936 1.00 79.56 106 ASN A O 1
ATOM 895 N N . VAL A 1 107 ? 11.105 -10.061 -12.284 1.00 77.19 107 VAL A N 1
ATOM 896 C CA . VAL A 1 107 ? 12.127 -9.333 -11.530 1.00 77.19 107 VAL A CA 1
ATOM 897 C C . VAL A 1 107 ? 12.231 -9.881 -10.113 1.00 77.19 107 VAL A C 1
ATOM 899 O O . VAL A 1 107 ? 11.315 -9.736 -9.296 1.00 77.19 107 VAL A O 1
ATOM 902 N N . HIS A 1 108 ? 13.407 -10.399 -9.768 1.00 77.44 108 HIS A N 1
ATOM 903 C CA . HIS A 1 108 ? 13.743 -10.703 -8.386 1.00 77.44 108 HIS A CA 1
ATOM 904 C C . HIS A 1 108 ? 14.470 -9.529 -7.730 1.00 77.44 108 HIS A C 1
ATOM 906 O O . HIS A 1 108 ? 15.560 -9.124 -8.139 1.00 77.44 108 HIS A O 1
ATOM 912 N N . ASP A 1 109 ? 13.867 -8.977 -6.678 1.00 79.81 109 ASP A N 1
ATOM 913 C CA . ASP A 1 109 ? 14.436 -7.844 -5.975 1.00 79.81 109 ASP A CA 1
ATOM 914 C C . ASP A 1 109 ? 14.098 -7.829 -4.475 1.00 79.81 109 ASP A C 1
ATOM 916 O O . ASP A 1 109 ? 12.951 -7.977 -4.059 1.00 79.81 109 ASP A O 1
ATOM 920 N N . LYS A 1 110 ? 15.113 -7.575 -3.640 1.00 84.44 110 LYS A N 1
ATOM 921 C CA . LYS A 1 110 ? 14.978 -7.604 -2.175 1.00 84.44 110 LYS A CA 1
ATOM 922 C C . LYS A 1 110 ? 14.015 -6.563 -1.598 1.00 84.44 110 LYS A C 1
ATOM 924 O O . LYS A 1 110 ? 13.435 -6.794 -0.541 1.00 84.44 110 LYS A O 1
ATOM 929 N N . ASP A 1 111 ? 13.909 -5.386 -2.213 1.00 83.88 111 ASP A N 1
ATOM 930 C CA . ASP A 1 111 ? 13.035 -4.319 -1.727 1.00 83.88 111 ASP A CA 1
ATOM 931 C C . ASP A 1 111 ? 11.611 -4.528 -2.251 1.00 83.88 111 ASP A C 1
ATOM 933 O O . ASP A 1 111 ? 10.661 -4.250 -1.525 1.00 83.88 111 ASP A O 1
ATOM 937 N N . LEU A 1 112 ? 11.460 -5.128 -3.436 1.00 83.44 112 LEU A N 1
ATOM 938 C CA . LEU A 1 112 ? 10.183 -5.657 -3.913 1.00 83.44 112 LEU A CA 1
ATOM 939 C C . LEU A 1 112 ? 9.634 -6.735 -2.962 1.00 83.44 112 LEU A C 1
ATOM 941 O O . LEU A 1 112 ? 8.477 -6.668 -2.554 1.00 83.44 112 LEU A O 1
ATOM 945 N N . GLU A 1 113 ? 10.488 -7.656 -2.509 1.00 86.31 113 GLU A N 1
ATOM 946 C CA . GLU A 1 113 ? 10.107 -8.715 -1.567 1.00 86.31 113 GLU A CA 1
ATOM 947 C C . GLU A 1 113 ? 9.681 -8.169 -0.193 1.00 86.31 113 GLU A C 1
ATOM 949 O O . GLU A 1 113 ? 8.734 -8.654 0.433 1.00 86.31 113 GLU A O 1
ATOM 954 N N . LYS A 1 114 ? 10.322 -7.090 0.277 1.00 89.69 114 LYS A N 1
ATOM 955 C CA . LYS A 1 114 ? 9.864 -6.387 1.487 1.00 89.69 114 LYS A CA 1
ATOM 956 C C . LYS A 1 114 ? 8.452 -5.843 1.309 1.00 89.69 114 LYS A C 1
ATOM 958 O O . LYS A 1 114 ? 7.640 -6.001 2.219 1.00 89.69 114 LYS A O 1
ATOM 963 N N . VAL A 1 115 ? 8.163 -5.222 0.165 1.00 86.19 115 VAL A N 1
ATOM 964 C CA . VAL A 1 115 ? 6.837 -4.668 -0.128 1.00 86.19 115 VAL A CA 1
ATOM 965 C C . VAL A 1 115 ? 5.788 -5.786 -0.201 1.00 86.19 115 VAL A C 1
ATOM 967 O O . VAL A 1 115 ? 4.772 -5.672 0.487 1.00 86.19 115 VAL A O 1
ATOM 970 N N . ARG A 1 116 ? 6.069 -6.904 -0.895 1.00 87.81 116 ARG A N 1
ATOM 971 C CA . ARG A 1 116 ? 5.216 -8.116 -0.910 1.00 87.81 116 ARG A CA 1
ATOM 972 C C . ARG A 1 116 ? 4.843 -8.565 0.495 1.00 87.81 116 ARG A C 1
ATOM 974 O O . ARG A 1 116 ? 3.666 -8.728 0.818 1.00 87.81 116 ARG A O 1
ATOM 981 N N . LYS A 1 117 ? 5.843 -8.683 1.373 1.00 91.56 117 LYS A N 1
ATOM 982 C CA . LYS A 1 117 ? 5.634 -9.074 2.769 1.00 91.56 117 LYS A CA 1
ATOM 983 C C . LYS A 1 117 ? 4.724 -8.098 3.521 1.00 91.56 117 LYS A C 1
ATOM 985 O O . LYS A 1 117 ? 3.860 -8.539 4.275 1.00 91.56 117 LYS A O 1
ATOM 990 N N . ARG A 1 118 ? 4.881 -6.781 3.330 1.00 90.25 118 ARG A N 1
ATOM 991 C CA . ARG A 1 118 ? 4.003 -5.774 3.966 1.00 90.25 118 ARG A CA 1
ATOM 992 C C . ARG A 1 118 ? 2.572 -5.864 3.469 1.00 90.25 118 ARG A C 1
ATOM 994 O O . ARG A 1 118 ? 1.656 -5.736 4.276 1.00 90.25 118 ARG A O 1
ATOM 1001 N N . ILE A 1 119 ? 2.381 -6.088 2.174 1.00 88.00 119 ILE A N 1
ATOM 1002 C CA . ILE A 1 119 ? 1.045 -6.244 1.609 1.00 88.00 119 ILE A CA 1
ATOM 1003 C C . ILE A 1 119 ? 0.380 -7.509 2.147 1.00 88.00 119 ILE A C 1
ATOM 1005 O O . ILE A 1 119 ? -0.754 -7.429 2.606 1.00 88.00 119 ILE A O 1
ATOM 1009 N N . SER A 1 120 ? 1.094 -8.634 2.198 1.00 90.88 120 SER A N 1
ATOM 1010 C CA . SER A 1 120 ? 0.586 -9.868 2.811 1.00 90.88 120 SER A CA 1
ATOM 1011 C C . SER A 1 120 ? 0.204 -9.670 4.288 1.00 90.88 120 SER A C 1
ATOM 1013 O O . SER A 1 120 ? -0.862 -10.100 4.732 1.00 90.88 120 SER A O 1
ATOM 1015 N N . GLU A 1 121 ? 1.013 -8.926 5.051 1.00 93.44 121 GLU A N 1
ATOM 1016 C CA . GLU A 1 121 ? 0.655 -8.533 6.418 1.00 93.44 121 GLU A CA 1
ATOM 1017 C C . GLU A 1 121 ? -0.633 -7.686 6.453 1.00 93.44 121 GLU A C 1
ATOM 1019 O O . GLU A 1 121 ? -1.494 -7.941 7.292 1.00 93.44 121 GLU A O 1
ATOM 1024 N N . ILE A 1 122 ? -0.810 -6.718 5.543 1.00 89.69 122 ILE A N 1
ATOM 1025 C CA . ILE A 1 122 ? -2.042 -5.910 5.450 1.00 89.69 122 ILE A CA 1
ATOM 1026 C C . ILE A 1 122 ? -3.253 -6.776 5.087 1.00 89.69 122 ILE A C 1
ATOM 1028 O O . ILE A 1 122 ? -4.307 -6.631 5.707 1.00 89.69 122 ILE A O 1
ATOM 1032 N N . GLN A 1 123 ? -3.095 -7.713 4.148 1.00 89.75 123 GLN A N 1
ATOM 1033 C CA . GLN A 1 123 ? -4.138 -8.664 3.757 1.00 89.75 123 GLN A CA 1
ATOM 1034 C C . GLN A 1 123 ? -4.659 -9.464 4.956 1.00 89.75 123 GLN A C 1
ATOM 1036 O O . GLN A 1 123 ? -5.865 -9.678 5.082 1.00 89.75 123 GLN A O 1
ATOM 1041 N N . SER A 1 124 ? -3.770 -9.839 5.883 1.00 93.25 124 SER A N 1
ATOM 1042 C CA . SER A 1 124 ? -4.154 -10.562 7.101 1.00 93.25 124 SER A CA 1
ATOM 1043 C C . SER A 1 124 ? -5.080 -9.768 8.035 1.00 93.25 124 SER A C 1
ATOM 1045 O O . SER A 1 124 ? -5.803 -10.370 8.826 1.00 93.25 124 SER A O 1
ATOM 1047 N N . PHE A 1 125 ? -5.115 -8.433 7.926 1.00 92.44 125 PHE A N 1
ATOM 1048 C CA . PHE A 1 125 ? -6.004 -7.576 8.715 1.00 92.44 125 PHE A CA 1
ATOM 1049 C C . PHE A 1 125 ? -7.358 -7.311 8.043 1.00 92.44 125 PHE A C 1
ATOM 1051 O O . PHE A 1 125 ? -8.273 -6.822 8.704 1.00 92.44 125 PHE A O 1
ATOM 1058 N N . LEU A 1 126 ? -7.529 -7.638 6.756 1.00 88.81 126 LEU A N 1
ATOM 1059 C CA . LEU A 1 126 ? -8.777 -7.356 6.033 1.00 88.81 126 LEU A CA 1
ATOM 1060 C C . LEU A 1 126 ? -10.015 -8.019 6.645 1.00 88.81 126 LEU A C 1
ATOM 1062 O O . LEU A 1 126 ? -11.053 -7.362 6.649 1.00 88.81 126 LEU A O 1
ATOM 1066 N N . PRO A 1 127 ? -9.965 -9.258 7.180 1.00 92.00 127 PRO A N 1
ATOM 1067 C CA . PRO A 1 127 ? -11.121 -9.832 7.864 1.00 92.00 127 PRO A CA 1
ATOM 1068 C C . PRO A 1 127 ? -11.579 -8.964 9.041 1.00 92.00 127 PRO A C 1
ATOM 1070 O O . PRO A 1 127 ? -12.766 -8.671 9.161 1.00 92.00 127 PRO A O 1
ATOM 1073 N N . THR A 1 128 ? -10.637 -8.469 9.852 1.00 93.12 128 THR A N 1
ATOM 1074 C CA . THR A 1 128 ? -10.924 -7.541 10.956 1.00 93.12 128 THR A CA 1
ATOM 1075 C C . THR A 1 128 ? -11.491 -6.219 10.452 1.00 93.12 128 THR A C 1
ATOM 1077 O O . THR A 1 128 ? -12.414 -5.689 11.054 1.00 93.12 128 THR A O 1
ATOM 1080 N N . LEU A 1 129 ? -10.970 -5.688 9.343 1.00 90.12 129 LEU A N 1
ATOM 1081 C CA . LEU A 1 129 ? -11.466 -4.436 8.772 1.00 90.12 129 LEU A CA 1
ATOM 1082 C C . LEU A 1 129 ? -12.847 -4.579 8.137 1.00 90.12 129 LEU A C 1
ATOM 1084 O O . LEU A 1 129 ? -13.602 -3.619 8.147 1.00 90.12 129 LEU A O 1
ATOM 1088 N N . ARG A 1 130 ? -13.197 -5.742 7.587 1.00 90.62 130 ARG A N 1
ATOM 1089 C CA . ARG A 1 130 ? -14.516 -5.996 6.986 1.00 90.62 130 ARG A CA 1
ATOM 1090 C C . ARG A 1 130 ? -15.587 -6.321 8.029 1.00 90.62 130 ARG A C 1
ATOM 1092 O O . ARG A 1 130 ? -16.756 -6.067 7.774 1.00 90.62 130 ARG A O 1
ATOM 1099 N N . GLY A 1 131 ? -15.198 -6.874 9.176 1.00 89.50 131 GLY A N 1
ATOM 1100 C CA . GLY A 1 131 ? -16.104 -7.160 10.289 1.00 89.50 131 GLY A CA 1
ATOM 1101 C C . GLY A 1 131 ? -16.325 -5.952 11.198 1.00 89.50 131 GLY A C 1
ATOM 1102 O O . GLY A 1 131 ? -15.471 -5.075 11.287 1.00 89.50 131 GLY A O 1
ATOM 1103 N N . ASP A 1 132 ? -17.454 -5.913 11.903 1.00 88.62 132 ASP A N 1
ATOM 1104 C CA . ASP A 1 132 ? -17.817 -4.825 12.829 1.00 88.62 132 ASP A CA 1
ATOM 1105 C C . ASP A 1 132 ? -17.323 -5.047 14.276 1.00 88.62 132 ASP A C 1
ATOM 1107 O O . ASP A 1 132 ? -17.722 -4.333 15.196 1.00 88.62 132 ASP A O 1
ATOM 1111 N N . ASP A 1 133 ? -16.431 -6.021 14.490 1.00 92.75 133 ASP A N 1
ATOM 1112 C CA . ASP A 1 133 ? -15.826 -6.301 15.797 1.00 92.75 133 ASP A CA 1
ATOM 1113 C C . ASP A 1 133 ? -14.764 -5.243 16.153 1.00 92.75 133 ASP A C 1
ATOM 1115 O O . ASP A 1 133 ? -13.584 -5.331 15.789 1.00 92.75 133 ASP A O 1
ATOM 1119 N N . LEU A 1 134 ? -15.201 -4.233 16.908 1.00 95.06 134 LEU A N 1
ATOM 1120 C C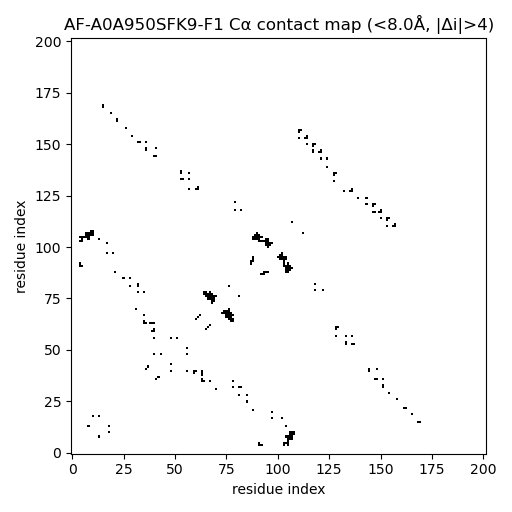A . LEU A 1 134 ? -14.345 -3.147 17.374 1.00 95.06 134 LEU A CA 1
ATOM 1121 C C . LEU A 1 134 ? -13.246 -3.627 18.339 1.00 95.06 134 LEU A C 1
ATOM 1123 O O . LEU A 1 134 ? -12.152 -3.063 18.345 1.00 95.06 134 LEU A O 1
ATOM 1127 N N . GLU A 1 135 ? -13.487 -4.682 19.119 1.00 95.56 135 GLU A N 1
ATOM 1128 C CA . GLU A 1 135 ? -12.490 -5.234 20.044 1.00 95.56 135 GLU A CA 1
ATOM 1129 C C . GLU A 1 135 ? -11.391 -5.993 19.292 1.00 95.56 135 GLU A C 1
ATOM 1131 O O . GLU A 1 135 ? -10.203 -5.879 19.612 1.00 95.56 135 GLU A O 1
ATOM 1136 N N . ALA A 1 136 ? -11.741 -6.719 18.225 1.00 94.81 136 ALA A N 1
ATOM 1137 C CA . ALA A 1 136 ? -10.750 -7.244 17.287 1.00 94.81 136 ALA A CA 1
ATOM 1138 C C . ALA A 1 136 ? -9.916 -6.129 16.651 1.00 94.81 136 ALA A C 1
ATOM 1140 O O . ALA A 1 136 ? -8.690 -6.253 16.604 1.00 94.81 136 ALA A O 1
ATOM 1141 N N . PHE A 1 137 ? -10.542 -5.026 16.233 1.00 95.94 137 PHE A N 1
ATOM 1142 C CA . PHE A 1 137 ? -9.821 -3.887 15.668 1.00 95.94 137 PHE A CA 1
ATOM 1143 C C . PHE A 1 137 ? -8.842 -3.249 16.667 1.00 95.94 137 PHE A C 1
ATOM 1145 O O . PHE A 1 137 ? -7.668 -3.062 16.334 1.00 95.94 137 PHE A O 1
ATOM 1152 N N . LYS A 1 138 ? -9.267 -2.992 17.911 1.00 95.12 138 LYS A N 1
ATOM 1153 C CA . LYS A 1 138 ? -8.407 -2.432 18.973 1.00 95.12 138 LYS A CA 1
ATOM 1154 C C . LYS A 1 138 ? -7.122 -3.233 19.183 1.00 95.12 138 LYS A C 1
ATOM 1156 O O . LYS A 1 138 ? -6.056 -2.646 19.370 1.00 95.12 138 LYS A O 1
ATOM 1161 N N . ARG A 1 139 ? -7.198 -4.566 19.087 1.00 95.81 139 ARG A N 1
ATOM 1162 C CA . ARG A 1 139 ? -6.042 -5.469 19.226 1.00 95.81 139 ARG A CA 1
ATOM 1163 C C . ARG A 1 139 ? -5.015 -5.324 18.100 1.00 95.81 139 ARG A C 1
ATOM 1165 O O . ARG A 1 139 ? -3.840 -5.615 18.314 1.00 95.81 139 ARG A O 1
ATOM 1172 N N . VAL A 1 140 ? -5.427 -4.875 16.911 1.00 95.19 140 VAL A N 1
ATOM 1173 C CA . VAL A 1 140 ? -4.558 -4.827 15.722 1.00 95.19 140 VAL A CA 1
ATOM 1174 C C . VAL A 1 140 ? -4.240 -3.415 15.227 1.00 95.19 140 VAL A C 1
ATOM 1176 O O . VAL A 1 140 ? -3.257 -3.262 14.500 1.00 95.19 140 VAL A O 1
ATOM 1179 N N . LYS A 1 141 ? -4.989 -2.377 15.641 1.00 93.44 141 LYS A N 1
ATOM 1180 C CA . LYS A 1 141 ? -4.903 -1.000 15.102 1.00 93.44 141 LYS A CA 1
ATOM 1181 C C . LYS A 1 141 ? -3.479 -0.437 15.048 1.00 93.44 141 LYS A C 1
ATOM 1183 O O . LYS A 1 141 ? -3.082 0.164 14.052 1.00 93.44 141 LYS A O 1
ATOM 1188 N N . TYR A 1 142 ? -2.673 -0.692 16.078 1.00 93.75 142 TYR A N 1
ATOM 1189 C CA . TYR A 1 142 ? -1.284 -0.230 16.155 1.00 93.75 142 TYR A CA 1
ATOM 1190 C C . TYR A 1 142 ? -0.366 -0.937 15.162 1.00 93.75 142 TYR A C 1
ATOM 1192 O O . TYR A 1 142 ? 0.460 -0.301 14.501 1.00 93.75 142 TYR A O 1
ATOM 1200 N N . LYS A 1 143 ? -0.505 -2.263 15.053 1.00 95.06 143 LYS A N 1
ATOM 1201 C CA . LYS A 1 143 ? 0.274 -3.061 14.106 1.00 95.06 143 LYS A CA 1
ATOM 1202 C C . LYS A 1 143 ? -0.119 -2.694 12.680 1.00 95.06 143 LYS A C 1
ATOM 1204 O O . LYS A 1 143 ? 0.769 -2.448 11.873 1.00 95.0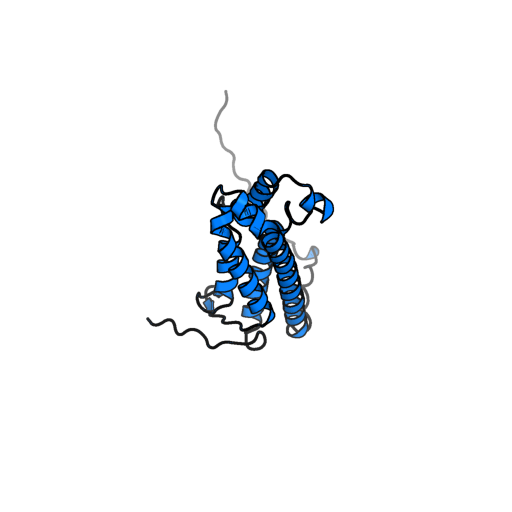6 143 LYS A O 1
ATOM 1209 N N . LEU A 1 144 ? -1.417 -2.551 12.417 1.00 91.88 144 LEU A N 1
ATOM 1210 C CA . LEU A 1 144 ? -1.941 -2.108 11.133 1.00 91.88 144 LEU A CA 1
ATOM 1211 C C . LEU A 1 144 ? -1.395 -0.725 10.742 1.00 91.88 144 LEU A C 1
ATOM 1213 O O . LEU A 1 144 ? -0.778 -0.618 9.684 1.00 91.88 144 LEU A O 1
ATOM 1217 N N . ARG A 1 145 ? -1.508 0.299 11.611 1.00 90.25 145 ARG A N 1
ATOM 1218 C CA . ARG A 1 145 ? -0.935 1.642 11.363 1.00 90.25 145 ARG A CA 1
ATOM 1219 C C . ARG A 1 145 ? 0.543 1.554 11.004 1.00 90.25 145 ARG A C 1
ATOM 1221 O O . ARG A 1 145 ? 0.980 2.106 9.999 1.00 90.25 145 ARG A O 1
ATOM 1228 N N . ARG A 1 146 ? 1.321 0.821 11.805 1.00 91.19 146 ARG A N 1
ATOM 1229 C CA . ARG A 1 146 ? 2.762 0.657 11.589 1.00 91.19 146 ARG A CA 1
ATOM 1230 C C . ARG A 1 146 ? 3.074 -0.040 10.265 1.00 91.19 146 ARG A C 1
ATOM 1232 O O . ARG A 1 146 ? 4.010 0.375 9.584 1.00 91.19 146 ARG A O 1
ATOM 1239 N N . THR A 1 147 ? 2.339 -1.090 9.906 1.00 90.94 147 THR A N 1
ATOM 1240 C CA . THR A 1 147 ? 2.549 -1.814 8.647 1.00 90.94 147 THR A CA 1
ATOM 1241 C C . THR A 1 147 ? 2.206 -0.932 7.447 1.00 90.94 147 THR A C 1
ATOM 1243 O O . THR A 1 147 ? 2.996 -0.889 6.506 1.00 90.94 147 THR A O 1
ATOM 1246 N N . VAL A 1 148 ? 1.122 -0.151 7.510 1.00 85.44 148 VAL A N 1
ATOM 1247 C CA . VAL A 1 148 ? 0.766 0.832 6.471 1.00 85.44 148 VAL A CA 1
ATOM 1248 C C . VAL A 1 148 ? 1.850 1.907 6.332 1.00 85.44 148 VAL A C 1
ATOM 1250 O O . VAL A 1 148 ? 2.334 2.154 5.228 1.00 85.44 148 VAL A O 1
ATOM 1253 N N . LEU A 1 149 ? 2.320 2.494 7.439 1.00 84.38 149 LEU A N 1
ATOM 1254 C CA . LEU A 1 149 ? 3.415 3.473 7.412 1.00 84.38 149 LEU A CA 1
ATOM 1255 C C . LEU A 1 149 ? 4.686 2.890 6.778 1.00 84.38 149 LEU A C 1
ATOM 1257 O O . LEU A 1 149 ? 5.292 3.515 5.907 1.00 84.38 149 LEU A O 1
ATOM 1261 N N . ARG A 1 150 ? 5.068 1.666 7.162 1.00 88.62 150 ARG A N 1
ATOM 1262 C CA . ARG A 1 150 ? 6.233 0.973 6.591 1.00 88.62 150 ARG A CA 1
ATOM 1263 C C . ARG A 1 150 ? 6.070 0.686 5.107 1.00 88.62 150 ARG A C 1
ATOM 1265 O O . ARG A 1 150 ? 7.021 0.902 4.372 1.00 88.62 150 ARG A O 1
ATOM 1272 N N . LEU A 1 151 ? 4.884 0.274 4.661 1.00 85.75 151 LEU A N 1
ATOM 1273 C CA . LEU A 1 151 ? 4.603 0.076 3.242 1.00 85.75 151 LEU A CA 1
ATOM 1274 C C . LEU A 1 151 ? 4.879 1.357 2.441 1.00 85.75 151 LEU A C 1
ATOM 1276 O O . LEU A 1 151 ? 5.562 1.301 1.421 1.00 85.75 151 LEU A O 1
ATOM 1280 N N . THR A 1 152 ? 4.411 2.519 2.918 1.00 80.38 152 THR A N 1
ATOM 1281 C CA . THR A 1 152 ? 4.661 3.794 2.217 1.00 80.38 152 THR A CA 1
ATOM 1282 C C . THR A 1 152 ? 6.152 4.127 2.115 1.00 80.38 152 THR A C 1
ATOM 1284 O O . THR A 1 152 ? 6.609 4.622 1.082 1.00 80.38 152 THR A O 1
ATOM 1287 N N . TYR A 1 153 ? 6.922 3.817 3.161 1.00 85.75 153 TYR A N 1
ATOM 1288 C CA . TYR A 1 153 ? 8.372 3.988 3.186 1.00 85.75 153 TYR A CA 1
ATOM 1289 C C . TYR A 1 153 ? 9.078 3.012 2.236 1.00 85.75 153 TYR A C 1
ATOM 1291 O O . TYR A 1 153 ? 9.861 3.442 1.390 1.00 85.75 153 TYR A O 1
ATOM 1299 N N . ASP A 1 154 ? 8.766 1.717 2.330 1.00 87.50 154 ASP A N 1
ATOM 1300 C CA . ASP A 1 154 ? 9.360 0.658 1.509 1.00 87.50 154 ASP A CA 1
ATOM 1301 C C . ASP A 1 154 ? 9.106 0.933 0.015 1.00 87.50 154 ASP A C 1
ATOM 1303 O O . ASP A 1 154 ? 10.038 0.888 -0.790 1.00 87.50 154 ASP A O 1
ATOM 1307 N N . LEU A 1 155 ? 7.889 1.359 -0.347 1.00 82.50 155 LEU A N 1
ATOM 1308 C CA . LEU A 1 155 ? 7.567 1.820 -1.699 1.00 82.50 155 LEU A CA 1
ATOM 1309 C C . LEU A 1 155 ? 8.385 3.050 -2.094 1.00 82.50 155 LEU A C 1
ATOM 1311 O O . LEU A 1 155 ? 8.982 3.072 -3.166 1.00 82.50 155 LEU A O 1
ATOM 1315 N N . HIS A 1 156 ? 8.464 4.083 -1.252 1.00 82.88 156 HIS A N 1
ATOM 1316 C CA . HIS A 1 156 ? 9.276 5.260 -1.569 1.00 82.88 156 HIS A CA 1
ATOM 1317 C C . HIS A 1 156 ? 10.737 4.885 -1.879 1.00 82.88 156 HIS A C 1
ATOM 1319 O O . HIS A 1 156 ? 11.309 5.376 -2.857 1.00 82.88 156 HIS A O 1
ATOM 1325 N N . HIS A 1 157 ? 11.323 3.990 -1.083 1.00 85.62 157 HIS A N 1
ATOM 1326 C CA . HIS A 1 157 ? 12.696 3.525 -1.260 1.00 85.62 157 HIS A CA 1
ATOM 1327 C C . HIS A 1 157 ? 12.887 2.651 -2.498 1.00 85.62 157 HIS A C 1
ATOM 1329 O O . HIS A 1 157 ? 13.838 2.891 -3.251 1.00 85.62 157 HIS A O 1
ATOM 1335 N N . LEU A 1 158 ? 11.976 1.703 -2.740 1.00 83.81 158 LEU A N 1
ATOM 1336 C CA . LEU A 1 158 ? 11.952 0.886 -3.952 1.00 83.81 158 LEU A CA 1
ATOM 1337 C C . LEU A 1 158 ? 12.001 1.791 -5.187 1.00 83.81 158 LEU A C 1
ATOM 1339 O O . LEU A 1 158 ? 12.908 1.664 -6.008 1.00 83.81 158 LEU A O 1
ATOM 1343 N N . PHE A 1 159 ? 11.118 2.789 -5.255 1.00 79.00 159 PHE A N 1
ATOM 1344 C CA . PHE A 1 159 ? 11.061 3.723 -6.379 1.00 79.00 159 PHE A CA 1
ATOM 1345 C C . PHE A 1 159 ? 12.305 4.575 -6.539 1.00 79.00 159 PHE A C 1
ATOM 1347 O O . PHE A 1 159 ? 12.832 4.677 -7.643 1.00 79.00 159 PHE A O 1
ATOM 1354 N N . LYS A 1 160 ? 12.810 5.162 -5.452 1.00 83.56 160 LYS A N 1
ATOM 1355 C CA . LYS A 1 160 ? 14.031 5.973 -5.506 1.00 83.56 160 LYS A CA 1
ATOM 1356 C C . LYS A 1 160 ? 15.207 5.173 -6.070 1.00 83.56 160 LYS A C 1
ATOM 1358 O O . LYS A 1 160 ? 16.011 5.696 -6.841 1.00 83.56 160 LYS A O 1
ATOM 1363 N N . ARG A 1 161 ? 15.317 3.900 -5.689 1.00 82.44 161 ARG A N 1
ATOM 1364 C CA . ARG A 1 161 ? 16.386 3.015 -6.153 1.00 82.44 161 ARG A CA 1
ATOM 1365 C C . ARG A 1 161 ? 16.166 2.562 -7.598 1.00 82.44 161 ARG A C 1
ATOM 1367 O O . ARG A 1 161 ? 17.123 2.582 -8.363 1.00 82.44 161 ARG A O 1
ATOM 1374 N N . LEU A 1 162 ? 14.936 2.227 -7.983 1.00 77.81 162 LEU A N 1
ATOM 1375 C CA . LEU A 1 162 ? 14.575 1.918 -9.369 1.00 77.81 162 LEU A CA 1
ATOM 1376 C C . LEU A 1 162 ? 14.851 3.104 -10.313 1.00 77.81 162 LEU A C 1
ATOM 1378 O O . LEU A 1 162 ? 15.442 2.933 -11.375 1.00 77.81 162 LEU A O 1
ATOM 1382 N N . GLU A 1 163 ? 14.521 4.331 -9.901 1.00 78.81 163 GLU A N 1
ATOM 1383 C CA . GLU A 1 163 ? 14.855 5.545 -10.655 1.00 78.81 163 GLU A CA 1
ATOM 1384 C C . GLU A 1 163 ? 16.365 5.779 -10.753 1.00 78.81 163 GLU A C 1
ATOM 1386 O O . GLU A 1 163 ? 16.858 6.192 -11.802 1.00 78.81 163 GLU A O 1
ATOM 1391 N N . LYS A 1 164 ? 17.114 5.521 -9.673 1.00 82.19 164 LYS A N 1
ATOM 1392 C CA . LYS A 1 164 ? 18.581 5.586 -9.696 1.00 82.19 164 LYS A CA 1
ATOM 1393 C C . LYS A 1 164 ? 19.158 4.567 -10.679 1.00 82.19 164 LYS A C 1
ATOM 1395 O O . LYS A 1 164 ? 20.061 4.905 -11.433 1.00 82.19 164 LYS A O 1
ATOM 1400 N N . TYR A 1 165 ? 18.618 3.351 -10.687 1.00 75.50 165 TYR A N 1
ATOM 1401 C CA . TYR A 1 165 ? 19.010 2.301 -11.617 1.00 75.50 165 TYR A CA 1
ATOM 1402 C C . TYR A 1 165 ? 18.767 2.736 -13.071 1.00 75.50 165 TYR A C 1
ATOM 1404 O O . TYR A 1 165 ? 19.700 2.767 -13.868 1.00 75.50 165 TYR A O 1
ATOM 1412 N N . ARG A 1 166 ? 17.560 3.229 -13.380 1.00 73.62 166 ARG A N 1
ATOM 1413 C CA . ARG A 1 166 ? 17.223 3.813 -14.690 1.00 73.62 166 ARG A CA 1
ATOM 1414 C C . ARG A 1 166 ? 18.219 4.886 -15.137 1.00 73.62 166 ARG A C 1
ATOM 1416 O O . ARG A 1 166 ? 18.661 4.857 -16.276 1.00 73.62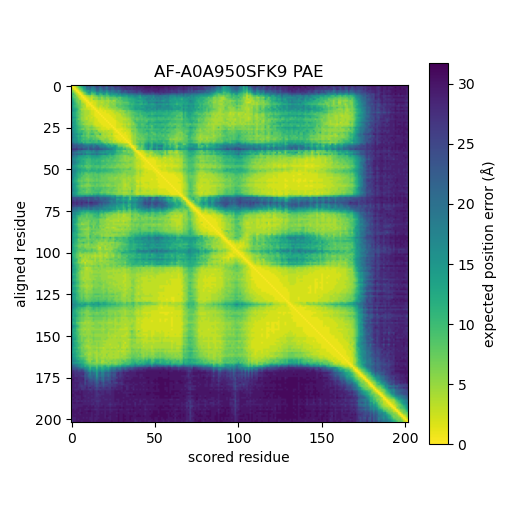 166 ARG A O 1
ATOM 1423 N N . LYS A 1 167 ? 18.575 5.825 -14.252 1.00 76.69 167 LYS A N 1
ATOM 1424 C CA . LYS A 1 167 ? 19.516 6.921 -14.558 1.00 76.69 167 LYS A CA 1
ATOM 1425 C C . LYS A 1 167 ? 20.956 6.459 -14.784 1.00 76.69 167 LYS A C 1
ATOM 1427 O O . LYS A 1 167 ? 21.695 7.148 -15.470 1.00 76.69 167 LYS A O 1
ATOM 1432 N N . ASN A 1 168 ? 21.360 5.351 -14.168 1.00 72.06 168 ASN A N 1
ATOM 1433 C CA . ASN A 1 168 ? 22.729 4.847 -14.248 1.00 72.06 168 ASN A CA 1
ATOM 1434 C C . ASN A 1 168 ? 22.949 3.921 -15.453 1.00 72.06 168 ASN A C 1
ATOM 1436 O O . ASN A 1 168 ? 24.056 3.875 -15.978 1.00 72.06 168 ASN A O 1
ATOM 1440 N N . PHE A 1 169 ? 21.918 3.180 -15.868 1.00 65.19 169 PHE A N 1
ATOM 1441 C CA . PHE A 1 169 ? 21.981 2.236 -16.993 1.00 65.19 169 PHE A CA 1
ATOM 1442 C C . PHE A 1 169 ? 21.362 2.787 -18.282 1.00 65.19 169 PHE A C 1
ATOM 1444 O O . PHE A 1 169 ? 21.696 2.330 -19.371 1.00 65.19 169 PHE A O 1
ATOM 1451 N N . GLY A 1 170 ? 20.510 3.808 -18.182 1.00 54.47 170 GLY A N 1
ATOM 1452 C CA . GLY A 1 170 ? 20.230 4.704 -19.293 1.00 54.47 170 GLY A CA 1
ATOM 1453 C C . GLY A 1 170 ? 21.392 5.679 -19.412 1.00 54.47 170 GLY A C 1
ATOM 1454 O O . GLY A 1 170 ? 21.457 6.633 -18.641 1.00 54.47 170 GLY A O 1
ATOM 1455 N N . GLY A 1 171 ? 22.324 5.422 -20.333 1.00 50.06 171 GLY A N 1
ATOM 1456 C CA . GLY A 1 171 ? 23.375 6.374 -20.712 1.00 50.06 171 GLY A CA 1
ATOM 1457 C C . GLY A 1 171 ? 22.814 7.766 -21.064 1.00 50.06 171 GLY A C 1
ATOM 1458 O O . GLY A 1 171 ? 21.592 7.944 -21.082 1.00 50.06 171 GLY A O 1
ATOM 1459 N N . PRO A 1 172 ? 23.684 8.769 -21.317 1.00 45.38 172 PRO A N 1
ATOM 1460 C CA . PRO A 1 172 ? 23.279 10.168 -21.465 1.00 45.38 172 PRO A CA 1
ATOM 1461 C C . PRO A 1 172 ? 22.080 10.246 -22.399 1.00 45.38 172 PRO A C 1
ATOM 1463 O O . PRO A 1 172 ? 22.113 9.638 -23.469 1.00 45.38 172 PRO A O 1
ATOM 1466 N N . MET A 1 173 ? 21.018 10.918 -21.937 1.00 44.25 173 MET A N 1
ATOM 1467 C CA . MET A 1 173 ? 19.799 11.154 -22.707 1.00 44.25 173 MET A CA 1
ATOM 1468 C C . MET A 1 173 ? 20.169 11.308 -24.180 1.00 44.25 173 MET A C 1
ATOM 1470 O O . MET A 1 173 ? 20.938 12.214 -24.512 1.00 44.25 173 MET A O 1
ATOM 1474 N N . ALA A 1 174 ? 19.608 10.458 -25.050 1.00 40.91 174 ALA A N 1
ATOM 1475 C CA . ALA A 1 174 ? 19.449 10.849 -26.443 1.00 40.91 174 ALA A CA 1
ATOM 1476 C C . ALA A 1 174 ? 18.938 12.296 -26.412 1.00 40.91 174 ALA A C 1
ATOM 1478 O O . ALA A 1 174 ? 18.045 12.573 -25.592 1.00 40.91 174 ALA A O 1
ATOM 1479 N N . PRO A 1 175 ? 19.571 13.221 -27.158 1.00 36.38 175 PRO A N 1
ATOM 1480 C CA . PRO A 1 175 ? 19.280 14.637 -27.035 1.00 36.38 175 PRO A CA 1
ATOM 1481 C C . PRO A 1 175 ? 17.768 14.779 -27.070 1.00 36.38 175 PRO A C 1
ATOM 1483 O O . PRO A 1 175 ? 17.106 14.167 -27.914 1.00 36.38 175 PRO A O 1
ATOM 1486 N N . ARG A 1 176 ? 17.217 15.496 -26.077 1.00 40.16 176 ARG A N 1
ATOM 1487 C CA . ARG A 1 176 ? 15.843 16.002 -26.164 1.00 40.16 176 ARG A CA 1
ATOM 1488 C C . ARG A 1 176 ? 15.696 16.444 -27.606 1.00 40.16 176 ARG A C 1
ATOM 1490 O O . ARG A 1 176 ? 16.516 17.260 -28.011 1.00 40.16 176 ARG A O 1
ATOM 1497 N N . ALA A 1 177 ? 14.749 15.864 -28.347 1.00 39.34 177 ALA A N 1
ATOM 1498 C CA . ALA A 1 177 ? 14.420 16.374 -29.666 1.00 39.34 177 ALA A CA 1
ATOM 1499 C C . ALA A 1 177 ? 14.340 17.887 -29.493 1.00 39.34 177 ALA A C 1
ATOM 1501 O O . ALA A 1 177 ? 13.554 18.358 -28.656 1.00 39.34 177 ALA A O 1
ATOM 1502 N N . ASP A 1 178 ? 15.281 18.596 -30.121 1.00 34.22 178 ASP A N 1
ATOM 1503 C CA . ASP A 1 178 ? 15.349 20.037 -30.020 1.00 34.22 178 ASP A CA 1
ATOM 1504 C C . ASP A 1 178 ? 13.937 20.525 -30.294 1.00 34.22 178 ASP A C 1
ATOM 1506 O O . ASP A 1 178 ? 13.263 20.024 -31.201 1.00 34.22 178 ASP A O 1
ATOM 1510 N N . ARG A 1 179 ? 13.439 21.416 -29.432 1.00 40.69 179 ARG A N 1
ATOM 1511 C CA . ARG A 1 179 ? 12.196 22.125 -29.720 1.00 40.69 179 ARG A CA 1
ATOM 1512 C C . ARG A 1 179 ? 12.339 22.616 -31.150 1.00 40.69 179 ARG A C 1
ATOM 1514 O O . ARG A 1 179 ? 13.204 23.449 -31.400 1.00 40.69 179 ARG A O 1
ATOM 1521 N N . ILE A 1 180 ? 11.539 22.057 -32.054 1.00 42.53 180 ILE A N 1
ATOM 1522 C CA . ILE A 1 180 ? 11.467 22.514 -33.433 1.00 42.53 180 ILE A CA 1
ATOM 1523 C C . ILE A 1 180 ? 11.228 24.024 -33.321 1.00 42.53 180 ILE A C 1
ATOM 1525 O O . ILE A 1 180 ? 10.247 24.415 -32.673 1.00 42.53 180 ILE A O 1
ATOM 1529 N N . PRO A 1 181 ? 12.141 24.877 -33.817 1.00 37.47 181 PRO A N 1
ATOM 1530 C CA . PRO A 1 181 ? 11.898 26.306 -33.842 1.00 37.47 181 PRO A CA 1
ATOM 1531 C C . PRO A 1 181 ? 10.571 26.528 -34.561 1.00 37.47 181 PRO A C 1
ATOM 1533 O O . PRO A 1 181 ? 10.333 25.939 -35.616 1.00 37.47 181 PRO A O 1
ATOM 1536 N N . LEU A 1 182 ? 9.700 27.356 -33.984 1.00 43.66 182 LEU A N 1
ATOM 1537 C CA . LEU A 1 182 ? 8.349 27.625 -34.495 1.00 43.66 182 LEU A CA 1
ATOM 1538 C C . LEU A 1 182 ? 8.338 28.224 -35.921 1.00 43.66 182 LEU A C 1
ATOM 1540 O O . LEU A 1 182 ? 7.278 28.469 -36.479 1.00 43.66 182 LEU A O 1
ATOM 1544 N N . GLU A 1 183 ? 9.510 28.456 -36.505 1.00 47.94 183 GLU A N 1
ATOM 1545 C CA . GLU A 1 183 ? 9.741 29.038 -37.824 1.00 47.94 183 GLU A CA 1
ATOM 1546 C C . GLU A 1 183 ? 9.693 28.001 -38.963 1.00 47.94 183 GLU A C 1
ATOM 1548 O O . GLU A 1 183 ? 9.672 28.384 -40.127 1.00 47.94 183 GLU A O 1
ATOM 1553 N N . ALA A 1 184 ? 9.624 26.697 -38.657 1.00 48.00 184 ALA A N 1
ATOM 1554 C CA . ALA A 1 184 ? 9.476 25.634 -39.664 1.00 48.00 184 ALA A CA 1
ATOM 1555 C C . ALA A 1 184 ? 8.019 25.170 -39.884 1.00 48.00 184 ALA A C 1
ATOM 1557 O O . ALA A 1 184 ? 7.781 24.218 -40.624 1.00 48.00 184 ALA A O 1
ATOM 1558 N N . ALA A 1 185 ? 7.041 25.823 -39.248 1.00 42.19 185 ALA A N 1
ATOM 1559 C CA . ALA A 1 185 ? 5.616 25.600 -39.486 1.00 42.19 185 ALA A CA 1
ATOM 1560 C C . ALA A 1 185 ? 5.076 26.674 -40.444 1.00 42.19 185 ALA A C 1
ATOM 1562 O O . ALA A 1 185 ? 4.314 27.549 -40.044 1.00 42.19 185 ALA A O 1
ATOM 1563 N N . VAL A 1 186 ? 5.511 26.637 -41.703 1.00 47.28 186 VAL A N 1
ATOM 1564 C CA . VAL A 1 186 ? 4.939 27.469 -42.768 1.00 47.28 186 VAL A CA 1
ATOM 1565 C C . VAL A 1 186 ? 4.358 26.541 -43.831 1.00 47.28 186 VAL A C 1
ATOM 1567 O O . VAL A 1 186 ? 5.021 25.605 -44.266 1.00 47.28 186 VAL A O 1
ATOM 1570 N N . GLU A 1 187 ? 3.102 26.826 -44.185 1.00 47.25 187 GLU A N 1
ATOM 1571 C CA . GLU A 1 187 ? 2.259 26.189 -45.209 1.00 47.25 187 GLU A CA 1
ATOM 1572 C C . GLU A 1 187 ? 1.622 24.836 -44.852 1.00 47.25 187 GLU A C 1
ATOM 1574 O O . GLU A 1 187 ? 1.822 23.817 -45.508 1.00 47.25 187 GLU A O 1
ATOM 1579 N N . ILE A 1 188 ? 0.726 24.852 -43.860 1.00 44.66 188 ILE A N 1
ATOM 1580 C CA . ILE A 1 188 ? -0.459 23.985 -43.926 1.00 44.66 188 ILE A CA 1
ATOM 1581 C C . ILE A 1 188 ? -1.538 24.796 -44.664 1.00 44.66 188 ILE A C 1
ATOM 1583 O O . ILE A 1 188 ? -1.883 25.873 -44.175 1.00 44.66 188 ILE A O 1
ATOM 1587 N N . PRO A 1 189 ? -2.056 24.345 -45.823 1.00 48.81 189 PRO A N 1
ATOM 1588 C CA . PRO A 1 189 ? -3.157 25.029 -46.495 1.00 48.81 189 PRO A CA 1
ATOM 1589 C C . PRO A 1 189 ? -4.391 25.008 -45.592 1.00 48.81 189 PRO A C 1
ATOM 1591 O O . PRO A 1 189 ? -4.751 23.949 -45.069 1.00 48.81 189 PRO A O 1
ATOM 1594 N N . GLU A 1 190 ? -5.032 26.162 -45.401 1.00 45.31 190 GLU A N 1
ATOM 1595 C CA . GLU A 1 190 ? -6.284 26.230 -44.649 1.00 45.31 190 GLU A CA 1
ATOM 1596 C C . GLU A 1 190 ? -7.354 25.355 -45.325 1.00 45.31 190 GLU A C 1
ATOM 1598 O O . GLU A 1 190 ? -7.494 25.383 -46.554 1.00 45.31 190 GLU A O 1
ATOM 1603 N N . PRO A 1 191 ? -8.099 24.545 -44.551 1.00 44.22 191 PRO A N 1
ATOM 1604 C CA . PRO A 1 191 ? -9.196 23.764 -45.097 1.00 44.22 191 PRO A CA 1
ATOM 1605 C C . PRO A 1 191 ? -10.315 24.696 -45.590 1.00 44.22 191 PRO A C 1
ATOM 1607 O O . PRO A 1 191 ? -10.525 25.763 -45.008 1.00 44.22 191 PRO A O 1
ATOM 1610 N N . PRO A 1 192 ? -11.045 24.307 -46.652 1.00 54.19 192 PRO A N 1
ATOM 1611 C CA . PRO A 1 192 ? -12.100 25.140 -47.208 1.00 54.19 192 PRO A CA 1
ATOM 1612 C C . PRO A 1 192 ? -13.198 25.392 -46.163 1.00 54.19 192 PRO A C 1
ATOM 1614 O O 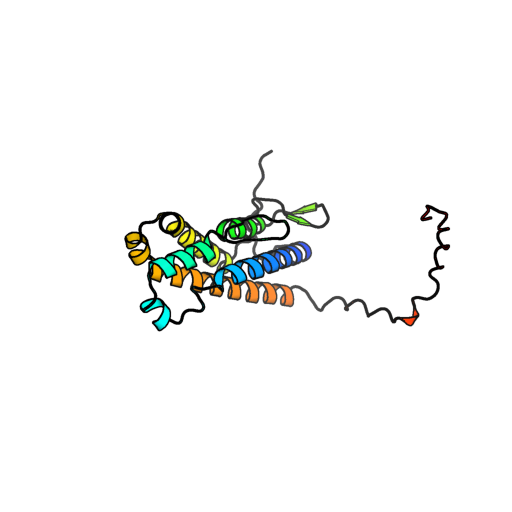. PRO A 1 192 ? -13.494 24.496 -45.363 1.00 54.19 192 PRO A O 1
ATOM 1617 N N . PRO A 1 193 ? -13.810 26.590 -46.166 1.00 55.22 193 PRO A N 1
ATOM 1618 C CA . PRO A 1 193 ? -14.925 26.886 -45.282 1.00 55.22 193 PRO A CA 1
ATOM 1619 C C . PRO A 1 193 ? -16.081 25.929 -45.577 1.00 55.22 193 PRO A C 1
ATOM 1621 O O . PRO A 1 193 ? -16.392 25.632 -46.731 1.00 55.22 193 PRO A O 1
ATOM 1624 N N . ILE A 1 194 ? -16.684 25.420 -44.508 1.00 52.66 194 ILE A N 1
ATOM 1625 C CA . ILE A 1 194 ? -17.889 24.601 -44.576 1.00 52.66 194 ILE A CA 1
ATOM 1626 C C . ILE A 1 194 ? -19.043 25.553 -44.902 1.00 52.66 194 ILE A C 1
ATOM 1628 O O . ILE A 1 194 ? -19.279 26.494 -44.147 1.00 52.66 194 ILE A O 1
ATOM 1632 N N . ASP A 1 195 ? -19.733 25.315 -46.020 1.00 50.53 195 ASP A N 1
ATOM 1633 C CA . ASP A 1 195 ? -21.017 25.953 -46.319 1.00 50.53 195 ASP A CA 1
ATOM 1634 C C . ASP A 1 195 ? -22.019 25.563 -45.223 1.00 50.53 195 ASP A C 1
ATOM 1636 O O . ASP A 1 195 ? -22.502 24.429 -45.165 1.00 50.53 195 ASP A O 1
ATOM 1640 N N . GLU A 1 196 ? -22.326 26.504 -44.334 1.00 51.62 196 GLU A N 1
ATOM 1641 C CA . GLU A 1 196 ? -23.531 26.444 -43.517 1.00 51.62 196 GLU A CA 1
ATOM 1642 C C . GLU A 1 196 ? -24.707 26.811 -44.428 1.00 51.62 196 GLU A C 1
ATOM 1644 O O . GLU A 1 196 ? -24.905 27.977 -44.768 1.00 51.62 196 GLU A O 1
ATOM 1649 N N . HIS A 1 197 ? -25.466 25.811 -44.876 1.00 44.81 197 HIS A N 1
ATOM 1650 C CA . HIS A 1 197 ? -26.815 26.025 -45.394 1.00 44.81 197 HIS A CA 1
ATOM 1651 C C . HIS A 1 197 ? -27.832 25.321 -44.497 1.00 44.81 197 HIS A C 1
ATOM 1653 O O . HIS A 1 197 ? -27.904 24.095 -44.452 1.00 44.81 197 HIS A O 1
ATOM 1659 N N . ASP A 1 198 ? -28.564 26.200 -43.812 1.00 45.78 198 ASP A N 1
ATOM 1660 C CA . ASP A 1 198 ? -29.947 26.159 -43.345 1.00 45.78 198 ASP A CA 1
ATOM 1661 C C . ASP A 1 198 ? -30.424 25.030 -42.428 1.00 45.78 198 ASP A C 1
ATOM 1663 O O . ASP A 1 198 ? -30.468 23.861 -42.793 1.00 45.78 198 ASP A O 1
ATOM 1667 N N . HIS A 1 199 ? -30.913 25.444 -41.250 1.00 40.19 199 HIS A N 1
ATOM 1668 C CA . HIS A 1 199 ? -32.325 25.253 -40.892 1.00 40.19 199 HIS A CA 1
ATOM 1669 C C . HIS A 1 199 ? -32.775 26.220 -39.769 1.00 40.19 199 HIS A C 1
ATOM 1671 O O . HIS A 1 199 ? -32.451 26.038 -38.598 1.00 40.19 199 HIS A O 1
ATOM 1677 N N . ASP A 1 200 ? -33.515 27.249 -40.195 1.00 42.72 200 ASP A N 1
ATOM 1678 C CA . ASP A 1 200 ? -34.793 27.776 -39.675 1.00 42.72 200 ASP A CA 1
ATOM 1679 C C . ASP A 1 200 ? -35.021 28.036 -38.171 1.00 42.72 200 ASP A C 1
ATOM 1681 O O . ASP A 1 200 ? -35.273 27.116 -37.392 1.00 42.72 200 ASP A O 1
ATOM 1685 N N . VAL A 1 201 ? -35.147 29.331 -37.837 1.00 37.69 201 VAL A N 1
ATOM 1686 C CA . VAL A 1 201 ? -36.245 29.938 -37.043 1.00 37.69 201 VAL A CA 1
ATOM 1687 C C . VAL A 1 201 ? -36.395 31.368 -37.605 1.00 37.69 201 VAL A C 1
ATOM 1689 O O . VAL A 1 201 ? -35.453 32.148 -37.495 1.00 37.69 201 VAL A O 1
ATOM 1692 N N . GLU A 1 202 ? -37.422 31.724 -38.381 1.00 34.56 202 GLU A N 1
ATOM 1693 C CA . GLU A 1 202 ? -38.837 31.920 -38.014 1.00 34.56 202 GLU A CA 1
ATOM 1694 C C . GLU A 1 202 ? -39.737 31.930 -39.268 1.00 34.56 202 GLU A C 1
ATOM 1696 O O . GLU A 1 202 ? -39.307 32.498 -40.300 1.00 34.56 202 GLU A O 1
#

Foldseek 3Di:
DDLPQDDADALVVDPLLLLVVLLVLLVVLLVVLLVLLPDPLVPDDPVNNVPDDLVVLLVSCCCSAPQDDDDPDTDGDGSLNSVCVNVQSACQVAFDQDVNDTDRHHYDDPLNVVLVVLSVVLVVCVVVSVDPPSVSCVVCVVVNSVSSVVNNVSSVVVSVVSVVVSVVPPPDPPPPPPPPPPVPPPDPDDDDDDDDDDDDDD

pLDDT: mean 72.8, std 16.94, range [34.22, 95.94]

Radius of gyration: 24.12 Å; Cα contacts (8 Å, |Δi|>4): 165; chains: 1; bounding box: 62×56×69 Å

Secondary structure (DSSP, 8-state):
----PPPPB-TTTS-HHHHHHHHHHHHHHHHHHHHHHTSSTTTS-HHHHHHS-HHHHHHHHHHHHT--B-STTT-B--HHHHHHHHHHHHHTSS-EEETTEEE--BB--HHHHHHHHHHHHHHHHHHHHHS--HHHHHHHHHHHHHHHHHHHHHHHHHHHHHHHHHHHHS-S---------GGG---PPPPPPP--------

Sequence (202 aa):
MSVTQSEPQTLSEVPFKVLDETLRQLRSTRNDIIRYGVWNTRNLTDEEFNHADDRKLLGYFRQDLLETRFLSKGRKIDLIQLWHWFDDQMTGTEPMLINGEEHFVNVHDKDLEKVRKRISEIQSFLPTLRGDDLEAFKRVKYKLRRTVLRLTYDLHHLFKRLEKYRKNFGGPMAPRADRIPLEAAVEIPEPPPIDEHDHDVE

Mean predicted aligned error: 13.18 Å